Protein AF-0000000082277224 (afdb_homodimer)

Radius of gyration: 19.79 Å; Cα contacts (8 Å, |Δi|>4): 329; chains: 2; bounding box: 50×74×45 Å

Nearest PDB structures (foldseek):
  3l9k-assembly5_A  TM=7.801E-01  e=4.239E-05  Drosophila melanogaster
  5yk3-assembly2_D  TM=7.566E-01  e=2.321E-05  Homo sapiens
  6ehr-assembly1_D  TM=7.538E-01  e=4.239E-05  Homo sapiens
  5yk5-assembly1_A  TM=8.023E-01  e=2.743E-04  Homo sapiens
  5yk3-assembly2_B  TM=7.758E-01  e=1.885E-03  Homo sapiens

Structure (mmCIF, N/CA/C/O backbone):
data_AF-0000000082277224-model_v1
#
loop_
_entity.id
_entity.type
_entity.pdbx_description
1 polymer 'Late endosomal/lysosomal adaptor and MAPK and MTOR activator 4'
#
loop_
_atom_site.group_PDB
_atom_site.id
_atom_site.type_symbol
_atom_site.label_atom_id
_atom_site.label_alt_id
_atom_site.label_comp_id
_atom_site.label_asym_id
_atom_site.label_entity_id
_atom_site.label_seq_id
_atom_site.pdbx_PDB_ins_code
_atom_site.Cartn_x
_atom_site.Cartn_y
_atom_site.Cartn_z
_atom_site.occupancy
_atom_site.B_iso_or_equiv
_atom_site.auth_seq_id
_atom_site.auth_comp_id
_atom_site.auth_asym_id
_atom_site.auth_atom_id
_atom_site.pdbx_PDB_model_num
ATOM 1 N N . MET A 1 1 ? 26.375 -39.031 -20.703 1 30.06 1 MET A N 1
ATOM 2 C CA . MET A 1 1 ? 26.359 -37.812 -19.938 1 30.06 1 MET A CA 1
ATOM 3 C C . MET A 1 1 ? 24.953 -37.219 -19.875 1 30.06 1 MET A C 1
ATOM 5 O O . MET A 1 1 ? 24.422 -36.781 -20.891 1 30.06 1 MET A O 1
ATOM 9 N N . ASN A 1 2 ? 24 -37.844 -19.078 1 33.41 2 ASN A N 1
ATOM 10 C CA . ASN A 1 2 ? 22.625 -37.469 -18.703 1 33.41 2 ASN A CA 1
ATOM 11 C C . ASN A 1 2 ? 22.562 -36.062 -18.125 1 33.41 2 ASN A C 1
ATOM 13 O O . ASN A 1 2 ? 23.109 -35.812 -17.047 1 33.41 2 ASN A O 1
ATOM 17 N N . ASP A 1 3 ? 22.719 -35.062 -18.953 1 35.94 3 ASP A N 1
ATOM 18 C CA . ASP A 1 3 ? 22.438 -33.688 -18.5 1 35.94 3 ASP A CA 1
ATOM 19 C C . ASP A 1 3 ? 21.109 -33.625 -17.75 1 35.94 3 ASP A C 1
ATOM 21 O O . ASP A 1 3 ? 20.047 -33.719 -18.359 1 35.94 3 ASP A O 1
ATOM 25 N N . ALA A 1 4 ? 20.969 -34.312 -16.688 1 40 4 ALA A N 1
ATOM 26 C CA . ALA A 1 4 ? 19.859 -34.031 -15.781 1 40 4 ALA A CA 1
ATOM 27 C C . ALA A 1 4 ? 19.641 -32.531 -15.609 1 40 4 ALA A C 1
ATOM 29 O O . ALA A 1 4 ? 20.484 -31.859 -15.008 1 40 4 ALA A O 1
ATOM 30 N N . ALA A 1 5 ? 19.125 -31.891 -16.594 1 39.5 5 ALA A N 1
ATOM 31 C CA . ALA A 1 5 ? 18.547 -30.562 -16.391 1 39.5 5 ALA A CA 1
ATOM 32 C C . ALA A 1 5 ? 17.875 -30.453 -15.031 1 39.5 5 ALA A C 1
ATOM 34 O O . ALA A 1 5 ? 16.922 -31.172 -14.734 1 39.5 5 ALA A O 1
ATOM 35 N N . SER A 1 6 ? 18.5 -30.391 -13.914 1 43.34 6 SER A N 1
ATOM 36 C CA . SER A 1 6 ? 17.922 -29.875 -12.68 1 43.34 6 SER A CA 1
ATOM 37 C C . SER A 1 6 ? 16.859 -28.797 -12.969 1 43.34 6 SER A C 1
ATOM 39 O O . SER A 1 6 ? 17.188 -27.719 -13.453 1 43.34 6 SER A O 1
ATOM 41 N N . SER A 1 7 ? 15.719 -29.062 -13.586 1 42.38 7 SER A N 1
ATOM 42 C CA . SER A 1 7 ? 14.617 -28.109 -13.719 1 42.38 7 SER A CA 1
ATOM 43 C C . SER A 1 7 ? 14.477 -27.234 -12.477 1 42.38 7 SER A C 1
ATOM 45 O O . SER A 1 7 ? 14.125 -27.734 -11.406 1 42.38 7 SER A O 1
ATOM 47 N N . THR A 1 8 ? 15.398 -26.438 -12.031 1 43.66 8 THR A N 1
ATOM 48 C CA . THR A 1 8 ? 15.125 -25.406 -11.047 1 43.66 8 THR A CA 1
ATOM 49 C C . THR A 1 8 ? 13.688 -24.906 -11.172 1 43.66 8 THR A C 1
ATOM 51 O O . THR A 1 8 ? 13.367 -24.156 -12.102 1 43.66 8 THR A O 1
ATOM 54 N N . THR A 1 9 ? 12.68 -25.672 -11.102 1 46.25 9 THR A N 1
ATOM 55 C CA . THR A 1 9 ? 11.266 -25.312 -11.094 1 46.25 9 THR A CA 1
ATOM 56 C C . THR A 1 9 ? 11.023 -24.094 -10.195 1 46.25 9 THR A C 1
ATOM 58 O O . THR A 1 9 ? 11.43 -24.094 -9.031 1 46.25 9 THR A O 1
ATOM 61 N N . ASN A 1 10 ? 11.359 -22.844 -10.555 1 59.84 10 ASN A N 1
ATOM 62 C CA . ASN A 1 10 ? 10.977 -21.609 -9.883 1 59.84 10 ASN A CA 1
ATOM 63 C C . ASN A 1 10 ? 9.633 -21.734 -9.172 1 59.84 10 ASN A C 1
ATOM 65 O O . ASN A 1 10 ? 8.578 -21.594 -9.805 1 59.84 10 ASN A O 1
ATOM 69 N N . ALA A 1 11 ? 9.586 -22.453 -8.062 1 83.31 11 ALA A N 1
ATOM 70 C CA . ALA A 1 11 ? 8.391 -22.953 -7.383 1 83.31 11 ALA A CA 1
ATOM 71 C C . ALA A 1 11 ? 7.48 -21.797 -6.965 1 83.31 11 ALA A C 1
ATOM 73 O O . ALA A 1 11 ? 7.941 -20.797 -6.414 1 83.31 11 ALA A O 1
ATOM 74 N N . MET A 1 12 ? 6.359 -21.688 -7.57 1 92.5 12 MET A N 1
ATOM 75 C CA . MET A 1 12 ? 5.234 -20.828 -7.188 1 92.5 12 MET A CA 1
ATOM 76 C C . MET A 1 12 ? 4.699 -21.234 -5.816 1 92.5 12 MET A C 1
ATOM 78 O O . MET A 1 12 ? 4.492 -22.406 -5.543 1 92.5 12 MET A O 1
ATOM 82 N N . MET A 1 13 ? 4.641 -20.219 -4.848 1 94.5 13 MET A N 1
ATOM 83 C CA . MET A 1 13 ? 4.031 -20.5 -3.549 1 94.5 13 MET A CA 1
ATOM 84 C C . MET A 1 13 ? 2.623 -21.062 -3.715 1 94.5 13 MET A C 1
ATOM 86 O O . MET A 1 13 ? 1.85 -20.578 -4.539 1 94.5 13 MET A O 1
ATOM 90 N N . ASN A 1 14 ? 2.314 -22.125 -2.939 1 96.94 14 ASN A N 1
ATOM 91 C CA . ASN A 1 14 ? 1 -22.75 -3.035 1 96.94 14 ASN A CA 1
ATOM 92 C C . ASN A 1 14 ? 0.047 -22.219 -1.969 1 96.94 14 ASN A C 1
ATOM 94 O O . ASN A 1 14 ? -0.053 -22.781 -0.88 1 96.94 14 ASN A O 1
ATOM 98 N N . LEU A 1 15 ? -0.776 -21.219 -2.26 1 97.88 15 LEU A N 1
ATOM 99 C CA . LEU A 1 15 ? -1.65 -20.531 -1.318 1 97.88 15 LEU A CA 1
ATOM 100 C C . LEU A 1 15 ? -2.945 -21.312 -1.109 1 97.88 15 LEU A C 1
ATOM 102 O O . LEU A 1 15 ? -3.715 -21.016 -0.194 1 97.88 15 LEU A O 1
ATOM 106 N N . GLU A 1 16 ? -3.172 -22.312 -1.907 1 96.5 16 GLU A N 1
ATOM 107 C CA . GLU A 1 16 ? -4.332 -23.188 -1.731 1 96.5 16 GLU A CA 1
ATOM 108 C C . GLU A 1 16 ? -4.082 -24.219 -0.638 1 96.5 16 GLU A C 1
ATOM 110 O O . GLU A 1 16 ? -4.922 -24.406 0.244 1 96.5 16 GLU A O 1
ATOM 115 N N . LEU A 1 17 ? -2.898 -24.828 -0.679 1 96.88 17 LEU A N 1
ATOM 116 C CA . LEU A 1 17 ? -2.574 -25.906 0.245 1 96.88 17 LEU A CA 1
ATOM 117 C C . LEU A 1 17 ? -1.981 -25.359 1.539 1 96.88 17 LEU A C 1
ATOM 119 O O . LEU A 1 17 ? -2.102 -25.984 2.596 1 96.88 17 LEU A O 1
ATOM 123 N N . HIS A 1 18 ? -1.33 -24.172 1.432 1 96.81 18 HIS A N 1
ATOM 124 C CA . HIS A 1 18 ? -0.707 -23.531 2.584 1 96.81 18 HIS A CA 1
ATOM 125 C C . HIS A 1 18 ? -1.216 -22.109 2.764 1 96.81 18 HIS A C 1
ATOM 127 O O . HIS A 1 18 ? -0.466 -21.141 2.572 1 96.81 18 HIS A O 1
ATOM 133 N N . PRO A 1 19 ? -2.408 -22.031 3.256 1 97.38 19 PRO A N 1
ATOM 134 C CA . PRO A 1 19 ? -2.982 -20.703 3.451 1 97.38 19 PRO A CA 1
ATOM 135 C C . PRO A 1 19 ? -2.307 -19.938 4.578 1 97.38 19 PRO A C 1
ATOM 137 O O . PRO A 1 19 ? -1.859 -20.531 5.562 1 97.38 19 PRO A O 1
ATOM 140 N N . VAL A 1 20 ? -2.215 -18.578 4.387 1 97.12 20 VAL A N 1
ATOM 141 C CA . VAL A 1 20 ? -1.762 -17.719 5.477 1 97.12 20 VAL A CA 1
ATOM 142 C C . VAL A 1 20 ? -2.834 -17.656 6.559 1 97.12 20 VAL A C 1
ATOM 144 O O . VAL A 1 20 ? -4.023 -17.797 6.273 1 97.12 20 VAL A O 1
ATOM 147 N N . PRO A 1 21 ? -2.367 -17.5 7.797 1 96 21 PRO A N 1
ATOM 148 C CA . PRO A 1 21 ? -3.379 -17.344 8.852 1 96 21 PRO A CA 1
ATOM 149 C C . PRO A 1 21 ? -4.375 -16.234 8.562 1 96 21 PRO A C 1
ATOM 151 O O . PRO A 1 21 ? -3.971 -15.102 8.258 1 96 21 PRO A O 1
ATOM 154 N N . GLY A 1 22 ? -5.637 -16.516 8.672 1 97.5 22 GLY A N 1
ATOM 155 C CA . GLY A 1 22 ? -6.688 -15.531 8.445 1 97.5 22 GLY A CA 1
ATOM 156 C C . GLY A 1 22 ? -7.008 -15.32 6.98 1 97.5 22 GLY A C 1
ATOM 157 O O . GLY A 1 22 ? -7.812 -14.453 6.629 1 97.5 22 GLY A O 1
ATOM 158 N N . GLN A 1 23 ? -6.465 -16.141 6.16 1 98.25 23 GLN A N 1
ATOM 159 C CA . GLN A 1 23 ? -6.629 -15.977 4.719 1 98.25 23 GLN A CA 1
ATOM 160 C C . GLN A 1 23 ? -8.094 -16.109 4.316 1 98.25 23 GLN A C 1
ATOM 162 O O . GLN A 1 23 ? -8.742 -17.109 4.609 1 98.25 23 GLN A O 1
ATOM 167 N N . ASP A 1 24 ? -8.57 -15.047 3.582 1 97.94 24 ASP A N 1
ATOM 168 C CA . ASP A 1 24 ? -9.938 -15 3.074 1 97.94 24 ASP A CA 1
ATOM 169 C C . ASP A 1 24 ? -9.961 -15.125 1.552 1 97.94 24 ASP A C 1
ATOM 171 O O . ASP A 1 24 ? -11 -15.445 0.967 1 97.94 24 ASP A O 1
ATOM 175 N N . GLY A 1 25 ? -8.828 -14.82 0.872 1 98.56 25 GLY A N 1
ATOM 176 C CA . GLY A 1 25 ? -8.695 -14.938 -0.572 1 98.56 25 GLY A CA 1
ATOM 177 C C . GLY A 1 25 ? -7.262 -14.812 -1.052 1 98.56 25 GLY A C 1
ATOM 178 O O . GLY A 1 25 ? -6.414 -14.266 -0.346 1 98.56 25 GLY A O 1
ATOM 179 N N . TYR A 1 26 ? -7.078 -15.352 -2.205 1 98.81 26 TYR A N 1
ATOM 180 C CA . TYR A 1 26 ? -5.734 -15.211 -2.756 1 98.81 26 TYR A CA 1
ATOM 181 C C . TYR A 1 26 ? -5.773 -15.18 -4.281 1 98.81 26 TYR A C 1
ATOM 183 O O . TYR A 1 26 ? -6.719 -15.68 -4.891 1 98.81 26 TYR A O 1
ATOM 191 N N . VAL A 1 27 ? -4.758 -14.617 -4.922 1 98.81 27 VAL A N 1
ATOM 192 C CA . VAL A 1 27 ? -4.496 -14.555 -6.355 1 98.81 27 VAL A CA 1
ATOM 193 C C . VAL A 1 27 ? -2.998 -14.695 -6.613 1 98.81 27 VAL A C 1
ATOM 195 O O . VAL A 1 27 ? -2.18 -14.188 -5.844 1 98.81 27 VAL A O 1
ATOM 198 N N . VAL A 1 28 ? -2.668 -15.391 -7.645 1 98.81 28 VAL A N 1
ATOM 199 C CA . VAL A 1 28 ? -1.303 -15.422 -8.156 1 98.81 28 VAL A CA 1
ATOM 200 C C . VAL A 1 28 ? -1.275 -14.906 -9.594 1 98.81 28 VAL A C 1
ATOM 202 O O . VAL A 1 28 ? -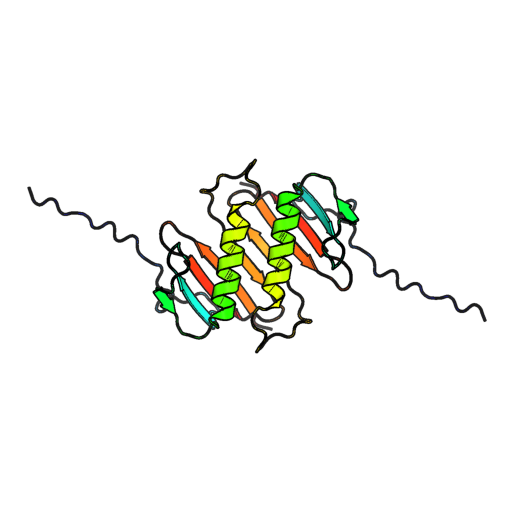2.064 -15.344 -10.438 1 98.81 28 VAL A O 1
ATOM 205 N N . LEU A 1 29 ? -0.424 -13.969 -9.836 1 98.69 29 LEU A N 1
ATOM 206 C CA . LEU A 1 29 ? -0.244 -13.375 -11.156 1 98.69 29 LEU A CA 1
ATOM 207 C C . LEU A 1 29 ? 1.16 -13.641 -11.688 1 98.69 29 LEU A C 1
ATOM 209 O O . LEU A 1 29 ? 2.078 -13.922 -10.914 1 98.69 29 LEU A O 1
ATOM 213 N N . ASP A 1 30 ? 1.258 -13.539 -13.008 1 98.31 30 ASP A N 1
ATOM 214 C CA . ASP A 1 30 ? 2.615 -13.391 -13.523 1 98.31 30 ASP A CA 1
ATOM 215 C C . ASP A 1 30 ? 3.096 -11.945 -13.406 1 98.31 30 ASP A C 1
ATOM 217 O O . ASP A 1 30 ? 2.379 -11.086 -12.891 1 98.31 30 ASP A O 1
ATOM 221 N N . LEU A 1 31 ? 4.32 -11.734 -13.836 1 96.81 31 LEU A N 1
ATOM 222 C CA . LEU A 1 31 ? 4.938 -10.438 -13.602 1 96.81 31 LEU A CA 1
ATOM 223 C C . LEU A 1 31 ? 4.293 -9.367 -14.477 1 96.81 31 LEU A C 1
ATOM 225 O O . LEU A 1 31 ? 4.512 -8.172 -14.266 1 96.81 31 LEU A O 1
ATOM 229 N N . ARG A 1 32 ? 3.42 -9.773 -15.445 1 97.75 32 ARG A N 1
ATOM 230 C CA . ARG A 1 32 ? 2.723 -8.852 -16.328 1 97.75 32 ARG A CA 1
ATOM 231 C C . ARG A 1 32 ? 1.303 -8.586 -15.836 1 97.75 32 ARG A C 1
ATOM 233 O O . ARG A 1 32 ? 0.567 -7.801 -16.438 1 97.75 32 ARG A O 1
ATOM 240 N N . GLY A 1 33 ? 0.916 -9.148 -14.773 1 98.25 33 GLY A N 1
ATOM 241 C CA . GLY A 1 33 ? -0.406 -8.93 -14.211 1 98.25 33 GLY A CA 1
ATOM 242 C C . GLY A 1 33 ? -1.442 -9.914 -14.719 1 98.25 33 GLY A C 1
ATOM 243 O O . GLY A 1 33 ? -2.639 -9.75 -14.469 1 98.25 33 GLY A O 1
ATOM 244 N N . ASN A 1 34 ? -1.016 -10.953 -15.438 1 98.44 34 ASN A N 1
ATOM 245 C CA . ASN A 1 34 ? -1.963 -11.969 -15.883 1 98.44 34 ASN A CA 1
ATOM 246 C C . ASN A 1 34 ? -2.281 -12.969 -14.773 1 98.44 34 ASN A C 1
ATOM 248 O O . ASN A 1 34 ? -1.39 -13.375 -14.023 1 98.44 34 ASN A O 1
ATOM 252 N N . LEU A 1 35 ? -3.535 -13.375 -14.742 1 98.5 35 LEU A N 1
ATOM 253 C CA . LEU A 1 35 ? -4.023 -14.281 -13.703 1 98.5 35 LEU A CA 1
ATOM 254 C C . LEU A 1 35 ? -3.518 -15.703 -13.938 1 98.5 35 LEU A C 1
ATOM 256 O O . LEU A 1 35 ? -3.705 -16.266 -15.023 1 98.5 35 LEU A O 1
ATOM 260 N N . LEU A 1 36 ? -2.826 -16.281 -12.922 1 98.38 36 LEU A N 1
ATOM 261 C CA . LEU A 1 36 ? -2.363 -17.656 -13.016 1 98.38 36 LEU A CA 1
ATOM 262 C C . LEU A 1 36 ? -3.217 -18.578 -12.148 1 98.38 36 LEU A C 1
ATOM 264 O O . LEU A 1 36 ? -3.545 -19.703 -12.562 1 98.38 36 LEU A O 1
ATOM 268 N N . GLN A 1 37 ? -3.582 -18.172 -10.906 1 98.31 37 GLN A N 1
ATOM 269 C CA . GLN A 1 37 ? -4.348 -18.969 -9.953 1 98.31 37 GLN A CA 1
ATOM 270 C C . GLN A 1 37 ? -5.156 -18.078 -9.016 1 98.31 37 GLN A C 1
ATOM 272 O O . GLN A 1 37 ? -4.68 -17.016 -8.594 1 98.31 37 GLN A O 1
ATOM 277 N N . SER A 1 38 ? -6.32 -18.484 -8.695 1 98.62 38 SER A N 1
ATOM 278 C CA . SER A 1 38 ? -7.172 -17.75 -7.773 1 98.62 38 SER A CA 1
ATOM 279 C C . SER A 1 38 ? -8.242 -18.641 -7.156 1 98.62 38 SER A C 1
ATOM 281 O O . SER A 1 38 ? -8.609 -19.656 -7.742 1 98.62 38 SER A O 1
ATOM 283 N N . ASP A 1 39 ? -8.703 -18.234 -6.008 1 98.38 39 ASP A N 1
ATOM 284 C CA . ASP A 1 39 ? -9.883 -18.906 -5.457 1 98.38 39 ASP A CA 1
ATOM 285 C C . ASP A 1 39 ? -11.148 -18.109 -5.75 1 98.38 39 ASP A C 1
ATOM 287 O O . ASP A 1 39 ? -12.227 -18.438 -5.242 1 98.38 39 ASP A O 1
ATOM 291 N N . ASP A 1 40 ? -11.102 -17.047 -6.457 1 98 40 ASP A N 1
ATOM 292 C CA . ASP A 1 40 ? -12.18 -16.234 -7.004 1 98 40 ASP A CA 1
ATOM 293 C C . ASP A 1 40 ? -12.859 -15.422 -5.906 1 98 40 ASP A C 1
ATOM 295 O O . ASP A 1 40 ? -14.016 -15 -6.059 1 98 40 ASP A O 1
ATOM 299 N N . LYS A 1 41 ? -12.172 -15.156 -4.762 1 97.81 41 LYS A N 1
ATOM 300 C CA . LYS A 1 41 ? -12.773 -14.414 -3.654 1 97.81 41 LYS A CA 1
ATOM 301 C C . LYS A 1 41 ? -12.391 -12.938 -3.713 1 97.81 41 LYS A C 1
ATOM 303 O O . LYS A 1 41 ? -13 -12.102 -3.041 1 97.81 41 LYS A O 1
ATOM 308 N N . ILE A 1 42 ? -11.352 -12.641 -4.457 1 98.25 42 ILE A N 1
ATOM 309 C CA . ILE A 1 42 ? -10.961 -11.258 -4.719 1 98.25 42 ILE A CA 1
ATOM 310 C C . ILE A 1 42 ? -11.453 -10.836 -6.098 1 98.25 42 ILE A C 1
ATOM 312 O O . ILE A 1 42 ? -11.195 -11.516 -7.094 1 98.25 42 ILE A O 1
ATOM 316 N N . SER A 1 43 ? -12.156 -9.695 -6.102 1 98 43 SER A N 1
ATOM 317 C CA . SER A 1 43 ? -12.727 -9.266 -7.375 1 98 43 SER A CA 1
ATOM 318 C C . SER A 1 43 ? -11.641 -8.922 -8.383 1 98 43 SER A C 1
ATOM 320 O O . SER A 1 43 ? -10.539 -8.508 -8 1 98 43 SER A O 1
ATOM 322 N N . LEU A 1 44 ? -11.992 -9.008 -9.656 1 97.81 44 LEU A N 1
ATOM 323 C CA . LEU A 1 44 ? -11.047 -8.68 -10.711 1 97.81 44 LEU A CA 1
ATOM 324 C C . LEU A 1 44 ? -10.633 -7.211 -10.633 1 97.81 44 LEU A C 1
ATOM 326 O O . LEU A 1 44 ? -9.492 -6.859 -10.938 1 97.81 44 LEU A O 1
ATOM 330 N N . ASN A 1 45 ? -11.602 -6.434 -10.305 1 97.69 45 ASN A N 1
ATOM 331 C CA . ASN A 1 45 ? -11.273 -5.027 -10.117 1 97.69 45 ASN A CA 1
ATOM 332 C C . ASN A 1 45 ? -10.203 -4.84 -9.039 1 97.69 45 ASN A C 1
ATOM 334 O O . ASN A 1 45 ? -9.227 -4.109 -9.25 1 97.69 45 ASN A O 1
ATOM 338 N N . ASP A 1 46 ? -10.43 -5.496 -7.859 1 98.44 46 ASP A N 1
ATOM 339 C CA . ASP A 1 46 ? -9.445 -5.379 -6.785 1 98.44 46 ASP A CA 1
ATOM 340 C C . ASP A 1 46 ? -8.078 -5.887 -7.234 1 98.44 46 ASP A C 1
ATOM 342 O O . ASP A 1 46 ? -7.051 -5.262 -6.953 1 98.44 46 ASP A O 1
ATOM 346 N N . VAL A 1 47 ? -8.047 -6.953 -7.969 1 98.81 47 VAL A N 1
ATOM 347 C CA . VAL A 1 47 ? -6.805 -7.523 -8.477 1 98.81 47 VAL A CA 1
ATOM 348 C C . VAL A 1 47 ? -6.094 -6.508 -9.367 1 98.81 47 VAL A C 1
ATOM 350 O O . VAL A 1 47 ? -4.891 -6.27 -9.211 1 98.81 47 VAL A O 1
ATOM 353 N N . THR A 1 48 ? -6.82 -5.871 -10.258 1 98.62 48 THR A N 1
ATOM 354 C CA . THR A 1 48 ? -6.262 -4.895 -11.188 1 98.62 48 THR A CA 1
ATOM 355 C C . THR A 1 48 ? -5.695 -3.695 -10.438 1 98.62 48 THR A C 1
ATOM 357 O O . THR A 1 48 ? -4.578 -3.256 -10.711 1 98.62 48 THR A O 1
ATOM 360 N N . VAL A 1 49 ? -6.41 -3.213 -9.477 1 98.62 49 VAL A N 1
ATOM 361 C CA . VAL A 1 49 ? -6.008 -2.029 -8.719 1 98.62 49 VAL A CA 1
ATOM 362 C C . VAL A 1 49 ? 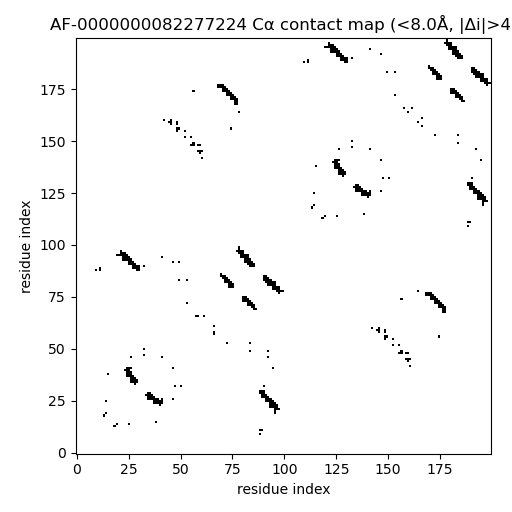-4.75 -2.334 -7.914 1 98.62 49 VAL A C 1
ATOM 364 O O . VAL A 1 49 ? -3.793 -1.558 -7.926 1 98.62 49 VAL A O 1
ATOM 367 N N . LEU A 1 50 ? -4.699 -3.463 -7.215 1 98.88 50 LEU A N 1
ATOM 368 C CA . LEU A 1 50 ? -3.555 -3.854 -6.402 1 98.88 50 LEU A CA 1
ATOM 369 C C . LEU A 1 50 ? -2.318 -4.062 -7.266 1 98.88 50 LEU A C 1
ATOM 371 O O . LEU A 1 50 ? -1.213 -3.67 -6.883 1 98.88 50 LEU A O 1
ATOM 375 N N . TYR A 1 51 ? -2.512 -4.586 -8.461 1 98.88 51 TYR A N 1
ATOM 376 C CA . TYR A 1 51 ? -1.406 -4.754 -9.398 1 98.88 51 TYR A CA 1
ATOM 377 C C . TYR A 1 51 ? -0.874 -3.404 -9.867 1 98.88 51 TYR A C 1
ATOM 379 O O . TYR A 1 51 ? 0.34 -3.186 -9.891 1 98.88 51 TYR A O 1
ATOM 387 N N . GLN A 1 52 ? -1.786 -2.561 -10.242 1 98.56 52 GLN A N 1
ATOM 388 C CA . GLN A 1 52 ? -1.379 -1.237 -10.703 1 98.56 52 GLN A CA 1
ATOM 389 C C . GLN A 1 52 ? -0.625 -0.483 -9.617 1 98.56 52 GLN A C 1
ATOM 391 O O . GLN A 1 52 ? 0.359 0.206 -9.891 1 98.56 52 GLN A O 1
ATOM 396 N N . MET A 1 53 ? -1.121 -0.601 -8.344 1 98.56 53 MET A N 1
ATOM 397 C CA . MET A 1 53 ? -0.434 0.038 -7.223 1 98.56 53 MET A CA 1
ATOM 398 C C . MET A 1 53 ? 0.967 -0.538 -7.043 1 98.56 53 MET A C 1
ATOM 400 O O . MET A 1 53 ? 1.927 0.206 -6.832 1 98.56 53 MET A O 1
ATOM 404 N N . LEU A 1 54 ? 1.12 -1.828 -7.18 1 98.31 54 LEU A N 1
ATOM 405 C CA . LEU A 1 54 ? 2.424 -2.479 -7.086 1 98.31 54 LEU A CA 1
ATOM 406 C C . LEU A 1 54 ? 3.357 -1.98 -8.188 1 98.31 54 LEU A C 1
ATOM 408 O O . LEU A 1 54 ? 4.523 -1.677 -7.922 1 98.31 54 LEU A O 1
ATOM 412 N N . VAL A 1 55 ? 2.898 -1.868 -9.406 1 96.94 55 VAL A N 1
ATOM 413 C CA . VAL A 1 55 ? 3.691 -1.376 -10.531 1 96.94 55 VAL A CA 1
ATOM 414 C C . VAL A 1 55 ? 4.121 0.065 -10.266 1 96.94 55 VAL A C 1
ATOM 416 O O . VAL A 1 55 ? 5.285 0.419 -10.469 1 96.94 55 VAL A O 1
ATOM 419 N N . ALA A 1 56 ? 3.201 0.906 -9.781 1 97.31 56 ALA A N 1
ATOM 420 C CA . ALA A 1 56 ? 3.514 2.303 -9.492 1 97.31 56 ALA A CA 1
ATOM 421 C C . ALA A 1 56 ? 4.594 2.412 -8.422 1 97.31 56 ALA A C 1
ATOM 423 O O . ALA A 1 56 ? 5.453 3.291 -8.484 1 97.31 56 ALA A O 1
ATOM 424 N N . SER A 1 57 ? 4.609 1.505 -7.387 1 97.44 57 SER A N 1
ATOM 425 C CA . SER A 1 57 ? 5.543 1.553 -6.27 1 97.44 57 SER A CA 1
ATOM 426 C C . SER A 1 57 ? 6.973 1.278 -6.73 1 97.44 57 SER A C 1
ATOM 428 O O . SER A 1 57 ? 7.926 1.528 -5.992 1 97.44 57 SER A O 1
ATOM 430 N N . ALA A 1 58 ? 7.125 0.819 -7.98 1 94.62 58 ALA A N 1
ATOM 431 C CA . ALA A 1 58 ? 8.453 0.512 -8.5 1 94.62 58 ALA A CA 1
ATOM 432 C C . ALA A 1 58 ? 9.289 1.78 -8.648 1 94.62 58 ALA A C 1
ATOM 434 O O . ALA A 1 58 ? 10.523 1.721 -8.68 1 94.62 58 ALA A O 1
ATOM 435 N N . SER A 1 59 ? 8.648 2.941 -8.773 1 95.81 59 SER A N 1
ATOM 436 C CA . SER A 1 59 ? 9.359 4.195 -9 1 95.81 59 SER A CA 1
ATOM 437 C C . SER A 1 59 ? 9.766 4.844 -7.676 1 95.81 59 SER A C 1
ATOM 439 O O . SER A 1 59 ? 10.445 5.871 -7.668 1 95.81 59 SER A O 1
ATOM 441 N N . LEU A 1 60 ? 9.422 4.238 -6.516 1 97.06 60 LEU A N 1
ATOM 442 C CA . LEU A 1 60 ? 9.695 4.852 -5.223 1 97.06 60 LEU A CA 1
ATOM 443 C C . LEU A 1 60 ? 11.18 4.723 -4.867 1 97.06 60 LEU A C 1
ATOM 445 O O . LEU A 1 60 ? 11.781 3.67 -5.074 1 97.06 60 LEU A O 1
ATOM 449 N N . ASP A 1 61 ? 11.766 5.812 -4.426 1 94.44 61 ASP A N 1
ATOM 450 C CA . ASP A 1 61 ? 13.078 5.957 -3.803 1 94.44 61 ASP A CA 1
ATOM 451 C C . ASP A 1 61 ? 14.172 5.375 -4.691 1 94.44 61 ASP A C 1
ATOM 453 O O . ASP A 1 61 ? 15.055 4.664 -4.215 1 94.44 61 ASP A O 1
ATOM 457 N N . ARG A 1 62 ? 14.109 5.715 -5.91 1 90.81 62 ARG A N 1
ATOM 458 C CA . ARG A 1 62 ? 15.07 5.191 -6.875 1 90.81 62 ARG A CA 1
ATOM 459 C C . ARG A 1 62 ? 16.484 5.711 -6.59 1 90.81 62 ARG A C 1
ATOM 461 O O . ARG A 1 62 ? 17.469 5.125 -7.035 1 90.81 62 ARG A O 1
ATOM 468 N N . GLN A 1 63 ? 16.547 6.707 -5.832 1 90.5 63 GLN A N 1
ATOM 469 C CA . GLN A 1 63 ? 17.859 7.262 -5.52 1 90.5 63 GLN A CA 1
ATOM 470 C C . GLN A 1 63 ? 18.609 6.379 -4.527 1 90.5 63 GLN A C 1
ATOM 472 O O . GLN A 1 63 ? 19.844 6.25 -4.605 1 90.5 63 GLN A O 1
ATOM 477 N N . HIS A 1 64 ? 17.812 5.664 -3.662 1 91.81 64 HIS A N 1
ATOM 478 C CA . HIS A 1 64 ? 18.516 4.992 -2.566 1 91.81 64 HIS A CA 1
ATOM 479 C C . HIS A 1 64 ? 18.219 3.498 -2.562 1 91.81 64 HIS A C 1
ATOM 481 O O . HIS A 1 64 ? 18.922 2.721 -1.915 1 91.81 64 HIS A O 1
ATOM 487 N N . ILE A 1 65 ? 17.203 3.051 -3.262 1 91.25 65 ILE A N 1
ATOM 488 C CA . ILE A 1 65 ? 16.797 1.649 -3.256 1 91.25 65 ILE A CA 1
ATOM 489 C C . ILE A 1 65 ? 16.828 1.097 -4.68 1 91.25 65 ILE A C 1
ATOM 491 O O . ILE A 1 65 ? 16.125 1.596 -5.559 1 91.25 65 ILE A O 1
ATOM 495 N N . PRO A 1 66 ? 17.562 0.023 -4.77 1 88.38 66 PRO A N 1
ATOM 496 C CA . PRO A 1 66 ? 17.578 -0.587 -6.102 1 88.38 66 PRO A CA 1
ATOM 497 C C . PRO A 1 66 ? 16.219 -1.126 -6.52 1 88.38 66 PRO A C 1
ATOM 499 O O . PRO A 1 66 ? 15.445 -1.592 -5.676 1 88.38 66 PRO A O 1
ATOM 502 N N . ALA A 1 67 ? 16.016 -1.163 -7.852 1 82.81 67 ALA A N 1
ATOM 503 C CA . ALA A 1 67 ? 14.766 -1.634 -8.422 1 82.81 67 ALA A CA 1
ATOM 504 C C . ALA A 1 67 ? 14.539 -3.111 -8.109 1 82.81 67 ALA A C 1
ATOM 506 O O . ALA A 1 67 ? 13.406 -3.59 -8.117 1 82.81 67 ALA A O 1
ATOM 507 N N . SER A 1 68 ? 15.656 -3.758 -7.781 1 83.19 68 SER A N 1
ATOM 508 C CA . SER A 1 68 ? 15.594 -5.195 -7.547 1 83.19 68 SER A CA 1
ATOM 509 C C . SER A 1 68 ? 15.211 -5.508 -6.102 1 83.19 68 SER A C 1
ATOM 511 O O . SER A 1 68 ? 15.008 -6.668 -5.746 1 83.19 68 SER A O 1
ATOM 513 N N . SER A 1 69 ? 15.117 -4.453 -5.328 1 88.25 69 SER A N 1
ATOM 514 C CA . SER A 1 69 ? 14.773 -4.672 -3.926 1 88.25 69 SER A CA 1
ATOM 515 C C . SER A 1 69 ? 13.383 -5.281 -3.787 1 88.25 69 SER A C 1
ATOM 517 O O . SER A 1 69 ? 12.453 -4.891 -4.496 1 88.25 69 SER A O 1
ATOM 519 N N . GLN A 1 70 ? 13.32 -6.273 -2.898 1 87.94 70 GLN A N 1
ATOM 520 C CA . GLN A 1 70 ? 12.031 -6.891 -2.637 1 87.94 70 GLN A CA 1
ATOM 521 C C . GLN A 1 70 ? 11.062 -5.898 -2 1 87.94 70 GLN A C 1
ATOM 523 O O . GLN A 1 70 ? 11.43 -5.18 -1.067 1 87.94 70 GLN A O 1
ATOM 528 N N . LYS A 1 71 ? 9.945 -5.906 -2.527 1 92.88 71 LYS A N 1
ATOM 529 C CA . LYS A 1 71 ? 8.93 -4.949 -2.113 1 92.88 71 LYS A CA 1
ATOM 530 C C . LYS A 1 71 ? 7.645 -5.656 -1.695 1 92.88 71 LYS A C 1
ATOM 532 O O . LYS A 1 71 ? 7.238 -6.637 -2.322 1 92.88 71 LYS A O 1
ATOM 537 N N . ARG A 1 72 ? 7.113 -5.18 -0.554 1 96.88 72 ARG A N 1
ATOM 538 C CA . ARG A 1 72 ? 5.793 -5.613 -0.111 1 96.88 72 ARG A CA 1
ATOM 539 C C . ARG A 1 72 ? 4.836 -4.43 -0.006 1 96.88 72 ARG A C 1
ATOM 541 O O . ARG A 1 72 ? 5.215 -3.357 0.474 1 96.88 72 ARG A O 1
ATOM 548 N N . LEU A 1 73 ? 3.66 -4.594 -0.564 1 98.5 73 LEU A N 1
ATOM 549 C CA . LEU A 1 73 ? 2.594 -3.604 -0.478 1 98.5 73 LEU A CA 1
ATOM 550 C C . LEU A 1 73 ? 1.448 -4.113 0.393 1 98.5 73 LEU A C 1
ATOM 552 O O . LEU A 1 73 ? 0.903 -5.188 0.142 1 98.5 73 LEU A O 1
ATOM 556 N N . ILE A 1 74 ? 1.103 -3.373 1.404 1 98.44 74 ILE A N 1
ATOM 557 C CA . ILE A 1 74 ? 0.014 -3.746 2.303 1 98.44 74 ILE A CA 1
ATOM 558 C C . ILE A 1 74 ? -1.029 -2.631 2.338 1 98.44 74 ILE A C 1
ATOM 560 O O . ILE A 1 74 ? -0.698 -1.47 2.588 1 98.44 74 ILE A O 1
ATOM 564 N N . VAL A 1 75 ? -2.209 -2.941 1.968 1 98.38 75 VAL A N 1
ATOM 565 C CA . VAL A 1 75 ? -3.346 -2.057 2.203 1 98.38 75 VAL A CA 1
ATOM 566 C C . VAL A 1 75 ? -4.191 -2.594 3.357 1 98.38 75 VAL A C 1
ATOM 568 O O . VAL A 1 75 ? -4.707 -3.713 3.287 1 98.38 75 VAL A O 1
ATOM 571 N N . SER A 1 76 ? -4.418 -1.738 4.395 1 97.75 76 SER A N 1
ATOM 572 C CA . SER A 1 76 ? -5.125 -2.17 5.594 1 97.75 76 SER A CA 1
ATOM 573 C C . SER A 1 76 ? -6.395 -1.354 5.812 1 97.75 76 SER A C 1
ATOM 575 O O . SER A 1 76 ? -6.359 -0.122 5.789 1 97.75 76 SER A O 1
ATOM 577 N N . PHE A 1 77 ? -7.48 -2.045 6.012 1 95.44 77 PHE A N 1
ATOM 578 C CA . PHE A 1 77 ? -8.75 -1.476 6.445 1 95.44 77 PHE A CA 1
ATOM 579 C C . PHE A 1 77 ? -9.047 -1.852 7.895 1 95.44 77 PHE A C 1
ATOM 581 O O . PHE A 1 77 ? -8.203 -2.439 8.57 1 95.44 77 PHE A O 1
ATOM 588 N N . ASP A 1 78 ? -10.289 -1.436 8.305 1 93.75 78 ASP A N 1
ATOM 589 C CA . ASP A 1 78 ? -10.68 -1.721 9.68 1 93.75 78 ASP A CA 1
ATOM 590 C C . ASP A 1 78 ? -10.883 -3.219 9.891 1 93.75 78 ASP A C 1
ATOM 592 O O . ASP A 1 78 ? -10.555 -3.748 10.953 1 93.75 78 ASP A O 1
ATOM 596 N N . THR A 1 79 ? -11.273 -3.99 8.797 1 94.25 79 THR A N 1
ATOM 597 C CA . THR A 1 79 ? -11.734 -5.359 8.992 1 94.25 79 THR A CA 1
ATOM 598 C C . THR A 1 79 ? -10.883 -6.336 8.188 1 94.25 79 THR A C 1
ATOM 600 O O . THR A 1 79 ? -10.961 -7.551 8.383 1 94.25 79 THR A O 1
ATOM 603 N N . CYS A 1 80 ? -10.008 -5.863 7.277 1 97 80 CYS A N 1
ATOM 604 C CA . CYS A 1 80 ? -9.242 -6.77 6.434 1 97 80 CYS A CA 1
ATOM 605 C C . CYS A 1 80 ? -7.953 -6.109 5.957 1 97 80 CYS A C 1
ATOM 607 O O . CYS A 1 80 ? -7.762 -4.906 6.137 1 97 80 CYS A O 1
ATOM 609 N N . ASN A 1 81 ? -7.055 -6.934 5.484 1 97.81 81 ASN A N 1
ATOM 610 C CA . ASN A 1 81 ? -5.82 -6.512 4.832 1 97.81 81 ASN A CA 1
ATOM 611 C C . ASN A 1 81 ? -5.68 -7.133 3.443 1 97.81 81 ASN A C 1
ATOM 613 O O . ASN A 1 81 ? -6.051 -8.289 3.236 1 97.81 81 ASN A O 1
ATOM 617 N N . TYR A 1 82 ? -5.117 -6.359 2.535 1 98.62 82 TYR A N 1
ATOM 618 C CA . TYR A 1 82 ? -4.52 -6.902 1.321 1 98.62 82 TYR A CA 1
ATOM 619 C C . TYR A 1 82 ? -2.996 -6.879 1.405 1 98.62 82 TYR A C 1
ATOM 621 O O . TYR A 1 82 ? -2.398 -5.828 1.637 1 98.62 82 TYR A O 1
ATOM 629 N N . ASN A 1 83 ? -2.377 -8.039 1.237 1 98.69 83 ASN A N 1
ATOM 630 C CA . ASN A 1 83 ? -0.926 -8.172 1.152 1 98.69 83 ASN A CA 1
ATOM 631 C C . ASN A 1 83 ? -0.477 -8.531 -0.262 1 98.69 83 ASN A C 1
ATOM 633 O O . ASN A 1 83 ? -0.951 -9.508 -0.84 1 98.69 83 ASN A O 1
ATOM 637 N N . VAL A 1 84 ? 0.366 -7.742 -0.829 1 98.75 84 VAL A N 1
ATOM 638 C CA . VAL A 1 84 ? 0.908 -7.988 -2.16 1 98.75 84 VAL A CA 1
ATOM 639 C C . VAL A 1 84 ? 2.424 -8.148 -2.08 1 98.75 84 VAL A C 1
ATOM 641 O O . VAL A 1 84 ? 3.119 -7.289 -1.537 1 98.75 84 VAL A O 1
ATOM 644 N N . ALA A 1 85 ? 2.867 -9.234 -2.553 1 97.44 85 ALA A N 1
ATOM 645 C CA . ALA A 1 85 ? 4.297 -9.523 -2.613 1 97.44 85 ALA A CA 1
ATOM 646 C C . ALA A 1 85 ? 4.695 -10.055 -3.99 1 97.44 85 ALA A C 1
ATOM 648 O O . ALA A 1 85 ? 3.838 -10.484 -4.766 1 97.44 85 ALA A O 1
ATOM 649 N N . ARG A 1 86 ? 5.938 -9.859 -4.23 1 95.5 86 ARG A N 1
ATOM 650 C CA . ARG A 1 86 ? 6.48 -10.328 -5.5 1 95.5 86 ARG A CA 1
ATOM 651 C C . ARG A 1 86 ? 7.727 -11.18 -5.281 1 95.5 86 ARG A C 1
ATOM 653 O O . ARG A 1 86 ? 8.539 -10.883 -4.402 1 95.5 86 ARG A O 1
ATOM 660 N N . ASP A 1 87 ? 7.848 -12.266 -6.07 1 94.19 87 ASP A N 1
ATOM 661 C CA . ASP A 1 87 ? 9.141 -12.945 -6.148 1 94.19 87 ASP A CA 1
ATOM 662 C C . ASP A 1 87 ? 9.742 -12.82 -7.547 1 94.19 87 ASP A C 1
ATOM 664 O O . ASP A 1 87 ? 9.492 -11.836 -8.25 1 94.19 87 ASP A O 1
ATOM 668 N N . ALA A 1 88 ? 10.68 -13.719 -7.91 1 92.56 88 ALA A N 1
ATOM 669 C CA . ALA A 1 88 ? 11.414 -13.586 -9.164 1 92.56 88 ALA A CA 1
ATOM 670 C C . ALA A 1 88 ? 10.484 -13.789 -10.367 1 92.56 88 ALA A C 1
ATOM 672 O O . ALA A 1 88 ? 10.742 -13.258 -11.445 1 92.56 88 ALA A O 1
ATOM 673 N N . ASN A 1 89 ? 9.289 -14.469 -10.141 1 95.5 89 ASN A N 1
ATOM 674 C CA . ASN A 1 89 ? 8.508 -14.875 -11.297 1 95.5 89 ASN A CA 1
ATOM 675 C C . ASN A 1 89 ? 7.023 -14.57 -11.094 1 95.5 89 ASN A C 1
ATOM 677 O O . ASN A 1 89 ? 6.258 -14.523 -12.062 1 95.5 89 ASN A O 1
ATOM 681 N N . HIS A 1 90 ? 6.625 -14.336 -9.852 1 97.62 90 HI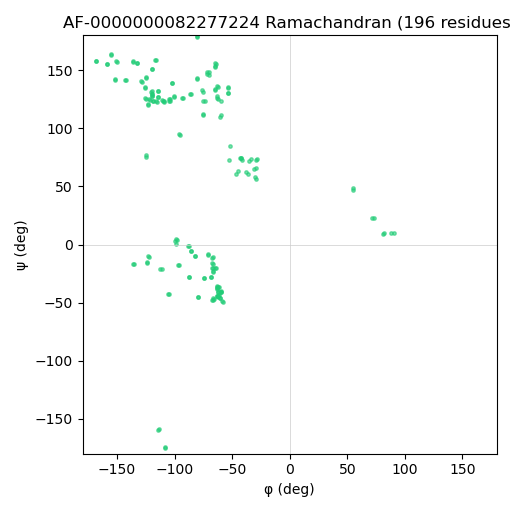S A N 1
ATOM 682 C CA . HIS A 1 90 ? 5.199 -14.273 -9.555 1 97.62 90 HIS A CA 1
ATOM 683 C C . HIS A 1 90 ? 4.879 -13.102 -8.633 1 97.62 90 HIS A C 1
ATOM 685 O O . HIS A 1 90 ? 5.754 -12.609 -7.922 1 97.62 90 HIS A O 1
ATOM 691 N N . ILE A 1 91 ? 3.613 -12.727 -8.727 1 98.31 91 ILE A N 1
ATOM 692 C CA . ILE A 1 91 ? 3.012 -11.789 -7.785 1 98.31 91 ILE A CA 1
ATOM 693 C C . ILE A 1 91 ? 1.923 -12.492 -6.98 1 98.31 91 ILE A C 1
ATOM 695 O O . ILE A 1 91 ? 1.102 -13.227 -7.539 1 98.31 91 ILE A O 1
ATOM 699 N N . TYR A 1 92 ? 1.969 -12.312 -5.68 1 98.69 92 TYR A N 1
ATOM 700 C CA . TYR A 1 92 ? 0.997 -12.922 -4.773 1 98.69 92 TYR A CA 1
ATOM 701 C C . TYR A 1 92 ? 0.146 -11.852 -4.094 1 98.69 92 TYR A C 1
ATOM 703 O O . TYR A 1 92 ? 0.678 -10.914 -3.502 1 98.69 92 TYR A O 1
ATOM 711 N N . ILE A 1 93 ? -1.15 -12 -4.191 1 98.88 93 ILE A N 1
ATOM 712 C CA . ILE A 1 93 ? -2.107 -11.156 -3.475 1 98.88 93 ILE A CA 1
ATOM 713 C C . ILE A 1 93 ? -2.9 -12.016 -2.486 1 98.88 93 ILE A C 1
ATOM 715 O O . ILE A 1 93 ? -3.521 -13.008 -2.871 1 98.88 93 ILE A O 1
ATOM 719 N N . VAL A 1 94 ? -2.844 -11.625 -1.217 1 98.81 94 VAL A N 1
ATOM 720 C CA . VAL A 1 94 ? -3.59 -12.344 -0.187 1 98.81 94 VAL A CA 1
ATOM 721 C C . VAL A 1 94 ? -4.477 -11.367 0.583 1 98.81 94 VAL A C 1
ATOM 723 O O . VAL A 1 94 ? -4.012 -10.312 1.026 1 98.81 94 VAL A O 1
ATOM 726 N N . LYS A 1 95 ? -5.691 -11.648 0.647 1 98.62 95 LYS A N 1
ATOM 727 C CA . LYS A 1 95 ? -6.629 -10.953 1.527 1 98.62 95 LYS A CA 1
ATOM 728 C C . LYS A 1 95 ? -6.781 -11.688 2.857 1 98.62 95 LYS A C 1
ATOM 730 O O . LYS A 1 95 ? -7.008 -12.898 2.879 1 98.62 95 LYS A O 1
ATOM 735 N N . THR A 1 96 ? -6.57 -10.977 3.977 1 98.25 96 THR A N 1
ATOM 736 C CA . THR A 1 96 ? -6.789 -11.547 5.301 1 98.25 96 THR A CA 1
ATOM 737 C C . THR A 1 96 ? -7.848 -10.75 6.062 1 98.25 96 THR A C 1
ATOM 739 O O . THR A 1 96 ? -8.039 -9.562 5.812 1 98.25 96 THR A O 1
ATOM 742 N N . VAL A 1 97 ? -8.539 -11.43 6.926 1 96.81 97 VAL A N 1
ATOM 743 C CA . VAL A 1 97 ? -9.562 -10.789 7.75 1 96.81 97 VAL A CA 1
ATOM 744 C C . VAL A 1 97 ? -9.023 -10.555 9.156 1 96.81 97 VAL A C 1
ATOM 746 O O . VAL A 1 97 ? -8.266 -11.383 9.68 1 96.81 97 VAL A O 1
ATOM 749 N N . LYS A 1 98 ? -9.359 -9.359 9.688 1 93.75 98 LYS A N 1
ATOM 750 C CA . LYS A 1 98 ? -8.961 -9.039 11.055 1 93.75 98 LYS A CA 1
ATOM 751 C C . LYS A 1 98 ? -9.984 -9.555 12.062 1 93.75 98 LYS A C 1
ATOM 753 O O . LYS A 1 98 ? -11.188 -9.484 11.82 1 93.75 98 LYS A O 1
ATOM 758 N N . ASN A 1 99 ? -9.453 -10.297 13.109 1 86.38 99 ASN A N 1
ATOM 759 C CA . ASN A 1 99 ? -10.344 -10.727 14.18 1 86.38 99 ASN A CA 1
ATOM 760 C C . ASN A 1 99 ? -10.688 -9.578 15.117 1 86.38 99 ASN A C 1
ATOM 762 O O . ASN A 1 99 ? -9.805 -8.844 15.562 1 86.38 99 ASN A O 1
ATOM 766 N N . GLN A 1 100 ? -11.969 -9.102 15.125 1 64.38 100 GLN A N 1
ATOM 767 C CA . GLN A 1 100 ? -12.391 -8.086 16.078 1 64.38 100 GLN A CA 1
ATOM 768 C C . GLN A 1 100 ? -12.43 -8.641 17.5 1 64.38 100 GLN A C 1
ATOM 770 O O . GLN A 1 100 ? -12.633 -9.844 17.688 1 64.38 100 GLN A O 1
ATOM 775 N N . MET B 1 1 ? -23.891 37.188 25.625 1 29.22 1 MET B N 1
ATOM 776 C CA . MET B 1 1 ? -23.703 35.75 25.406 1 29.22 1 MET B CA 1
ATOM 777 C C . MET B 1 1 ? -22.734 35.5 24.266 1 29.22 1 MET B C 1
ATOM 779 O O . MET B 1 1 ? -23 35.812 23.109 1 29.22 1 MET B O 1
ATOM 783 N N . ASN B 1 2 ? -21.359 35.656 24.406 1 33.72 2 ASN B N 1
ATOM 784 C CA . ASN B 1 2 ? -20.219 35.406 23.547 1 33.72 2 ASN B CA 1
ATOM 785 C C . ASN B 1 2 ? -20.234 33.969 22.984 1 33.72 2 ASN B C 1
ATOM 787 O O . ASN B 1 2 ? -20.203 33 23.75 1 33.72 2 ASN B O 1
ATOM 791 N N . ASP B 1 3 ? -20.922 33.719 21.906 1 36.28 3 ASP B N 1
ATOM 792 C CA . ASP B 1 3 ? -20.797 32.469 21.172 1 36.28 3 ASP B CA 1
ATOM 793 C C . ASP B 1 3 ? -19.328 32.062 21 1 36.28 3 ASP B C 1
ATOM 795 O O . ASP B 1 3 ? -18.578 32.719 20.281 1 36.28 3 ASP B O 1
ATOM 799 N N . ALA B 1 4 ? -18.641 31.797 22.047 1 40.25 4 ALA B N 1
ATOM 800 C CA . ALA B 1 4 ? -17.359 31.125 21.922 1 40.25 4 ALA B CA 1
ATOM 801 C C . ALA B 1 4 ? -17.406 30 20.906 1 40.25 4 ALA B C 1
ATOM 803 O O . ALA B 1 4 ? -18.094 28.984 21.125 1 40.25 4 ALA B O 1
ATOM 804 N N . ALA B 1 5 ? -17.422 30.297 19.625 1 39.66 5 ALA B N 1
ATOM 805 C CA . ALA B 1 5 ? -17.094 29.328 18.594 1 39.66 5 ALA B CA 1
ATOM 806 C C . ALA B 1 5 ? -16.016 28.359 19.078 1 39.66 5 ALA B C 1
ATOM 808 O O . ALA B 1 5 ? -14.898 28.766 19.391 1 39.66 5 ALA B O 1
ATOM 809 N N . SER B 1 6 ? -16.203 27.438 19.906 1 43.38 6 SER B N 1
ATOM 810 C CA . SER B 1 6 ? -15.32 26.281 20.062 1 43.38 6 SER B CA 1
ATOM 811 C C . SER B 1 6 ? -14.656 25.906 18.734 1 43.38 6 SER B C 1
ATOM 813 O O . SER B 1 6 ? -15.32 25.453 17.797 1 43.38 6 SER B O 1
ATOM 815 N N . SER B 1 7 ? -13.789 26.672 18.078 1 42.16 7 SER B N 1
ATOM 816 C CA . SER B 1 7 ? -13.008 26.281 16.906 1 42.16 7 SER B CA 1
ATOM 817 C C . SER B 1 7 ? -12.547 24.828 17.016 1 42.16 7 SER B C 1
ATOM 819 O O . SER B 1 7 ? -11.727 24.5 17.875 1 42.16 7 SER B O 1
ATOM 821 N N . THR B 1 8 ? -13.336 23.812 17.078 1 43.28 8 THR B N 1
ATOM 822 C CA . THR B 1 8 ? -12.883 22.453 16.859 1 43.28 8 THR B CA 1
ATOM 823 C C . THR B 1 8 ? -11.703 22.438 15.883 1 43.28 8 THR B C 1
ATOM 825 O O . THR B 1 8 ? -11.883 22.625 14.68 1 43.28 8 THR B O 1
ATOM 828 N N . THR B 1 9 ? -10.625 23.062 16.094 1 46.03 9 THR B N 1
ATOM 829 C CA . THR B 1 9 ? -9.398 23.047 15.305 1 46.03 9 THR B CA 1
ATOM 830 C C . THR B 1 9 ? -9.047 21.625 14.883 1 46.03 9 THR B C 1
ATOM 832 O O . THR B 1 9 ? -8.969 20.719 15.719 1 46.03 9 THR B O 1
ATOM 835 N N . ASN B 1 10 ? -9.719 20.969 13.906 1 59.53 10 ASN B N 1
ATOM 836 C CA . ASN B 1 10 ? -9.328 19.703 13.266 1 59.53 10 ASN B CA 1
ATOM 837 C C . ASN B 1 10 ? -7.812 19.531 13.273 1 59.53 10 ASN B C 1
ATOM 839 O O . ASN B 1 10 ? -7.113 20.078 12.422 1 59.53 10 ASN B O 1
ATOM 843 N N . ALA B 1 11 ? -7.238 19.234 14.422 1 82.75 11 ALA B N 1
ATOM 844 C CA . ALA B 1 11 ? -5.809 19.297 14.719 1 82.75 11 ALA B CA 1
ATOM 845 C C . ALA B 1 11 ? -5.016 18.359 13.805 1 82.75 11 ALA B C 1
ATOM 847 O O . ALA B 1 11 ? -5.395 17.203 13.609 1 82.75 11 ALA B O 1
ATOM 848 N N . MET B 1 12 ? -4.277 18.891 12.906 1 92.25 12 MET B N 1
ATOM 849 C CA . MET B 1 12 ? -3.262 18.234 12.094 1 92.25 12 MET B CA 1
ATOM 850 C C . MET B 1 12 ? -2.174 17.625 12.977 1 92.25 12 MET B C 1
ATOM 852 O O . MET B 1 12 ? -1.67 18.281 13.891 1 92.25 12 MET B O 1
ATOM 856 N N . MET B 1 13 ? -1.934 16.25 12.828 1 94.38 13 MET B N 1
ATOM 857 C CA . MET B 1 13 ? -0.833 15.625 13.562 1 94.38 13 MET B CA 1
ATOM 858 C C . MET B 1 13 ? 0.475 16.359 13.305 1 94.38 13 MET B C 1
ATOM 860 O O . MET B 1 13 ? 0.775 16.734 12.172 1 94.38 13 MET B O 1
ATOM 864 N N . ASN B 1 14 ? 1.245 16.609 14.406 1 96.88 14 ASN B N 1
ATOM 865 C CA . ASN B 1 14 ? 2.506 17.328 14.281 1 96.88 14 ASN B CA 1
ATOM 866 C C . ASN B 1 14 ? 3.691 16.375 14.172 1 96.88 14 ASN B C 1
ATOM 868 O O . ASN B 1 14 ? 4.309 16.031 15.18 1 96.88 14 ASN B O 1
ATOM 872 N N . LEU B 1 15 ? 4.148 16.031 12.984 1 97.88 15 LEU B N 1
ATOM 873 C CA . LEU B 1 15 ? 5.188 15.039 12.719 1 97.88 15 LEU B CA 1
ATOM 874 C C . LEU B 1 15 ? 6.574 15.648 12.891 1 97.88 15 LEU B C 1
ATOM 876 O O . LEU B 1 15 ? 7.574 14.93 12.93 1 97.88 15 LEU B O 1
ATOM 880 N N . GLU B 1 16 ? 6.633 16.953 13.031 1 96.5 16 GLU B N 1
ATOM 881 C CA . GLU B 1 16 ? 7.898 17.625 13.297 1 96.5 16 GLU B CA 1
ATOM 882 C C . GLU B 1 16 ? 8.281 17.531 14.766 1 96.5 16 GLU B C 1
ATOM 884 O O . GLU B 1 16 ? 9.414 17.188 15.102 1 96.5 16 GLU B O 1
ATOM 889 N N . LEU B 1 17 ? 7.312 17.781 15.641 1 96.81 17 LEU B N 1
ATOM 890 C CA . LEU B 1 17 ? 7.562 17.812 17.078 1 96.81 17 LEU B CA 1
ATOM 891 C C . LEU B 1 17 ? 7.426 16.422 17.688 1 96.81 17 LEU B C 1
ATOM 893 O O . LEU B 1 17 ? 8.047 16.141 18.719 1 96.81 17 LEU B O 1
ATOM 897 N N . HIS B 1 18 ? 6.586 15.562 17.047 1 96.75 18 HIS B N 1
ATOM 898 C CA . HIS B 1 18 ? 6.355 14.203 17.516 1 96.75 18 HIS B CA 1
ATOM 899 C C . HIS B 1 18 ? 6.645 13.188 16.422 1 96.75 18 HIS B C 1
ATOM 90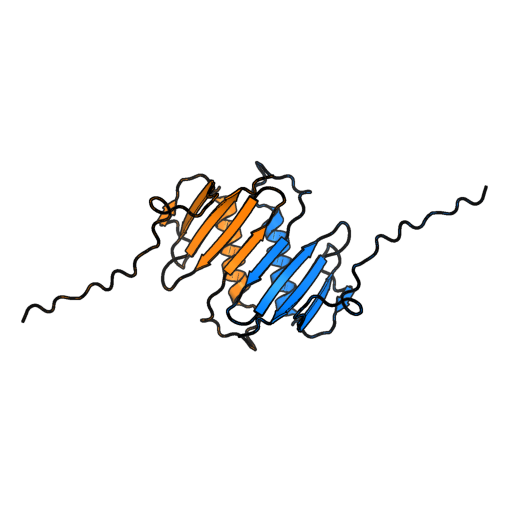1 O O . HIS B 1 18 ? 5.727 12.531 15.922 1 96.75 18 HIS B O 1
ATOM 907 N N . PRO B 1 19 ? 7.895 12.984 16.234 1 97.31 19 PRO B N 1
ATOM 908 C CA . PRO B 1 19 ? 8.266 12.023 15.18 1 97.31 19 PRO B CA 1
ATOM 909 C C . PRO B 1 19 ? 7.957 10.578 15.57 1 97.31 19 PRO B C 1
ATOM 911 O O . PRO B 1 19 ? 8.023 10.227 16.75 1 97.31 19 PRO B O 1
ATOM 914 N N . VAL B 1 20 ? 7.59 9.789 14.523 1 97.06 20 VAL B N 1
ATOM 915 C CA . VAL B 1 20 ? 7.449 8.352 14.742 1 97.06 20 VAL B CA 1
ATOM 916 C C . VAL B 1 20 ? 8.828 7.719 14.914 1 97.06 20 VAL B C 1
ATOM 918 O O . VAL B 1 20 ? 9.82 8.219 14.383 1 97.06 20 VAL B O 1
ATOM 921 N N . PRO B 1 21 ? 8.844 6.656 15.734 1 95.75 21 PRO B N 1
ATOM 922 C CA . PRO B 1 21 ? 10.141 5.988 15.867 1 95.75 21 PRO B CA 1
ATOM 923 C C . PRO B 1 21 ? 10.742 5.59 14.523 1 95.75 21 PRO B C 1
ATOM 925 O O . PRO B 1 21 ? 10.07 4.957 13.703 1 95.75 21 PRO B O 1
ATOM 928 N N . GLY B 1 22 ? 11.969 5.926 14.289 1 97.44 22 GLY B N 1
ATOM 929 C CA . GLY B 1 22 ? 12.672 5.586 13.062 1 97.44 22 GLY B CA 1
ATOM 930 C C . GLY B 1 22 ? 12.359 6.535 11.914 1 97.44 22 GLY B C 1
ATOM 931 O O . GLY B 1 22 ? 12.805 6.32 10.789 1 97.44 22 GLY B O 1
ATOM 932 N N . GLN B 1 23 ? 11.695 7.59 12.219 1 98.19 23 GLN B N 1
ATOM 933 C CA . GLN B 1 23 ? 11.266 8.516 11.172 1 98.19 23 GLN B CA 1
ATOM 934 C C . GLN B 1 23 ? 12.461 9.133 10.461 1 98.19 23 GLN B C 1
ATOM 936 O O . GLN B 1 23 ? 13.336 9.727 11.102 1 98.19 23 GLN B O 1
ATOM 941 N N . ASP B 1 24 ? 12.414 9.023 9.102 1 97.94 24 ASP B N 1
ATOM 942 C CA . ASP B 1 24 ? 13.445 9.586 8.234 1 97.94 24 ASP B CA 1
ATOM 943 C C . ASP B 1 24 ? 12.898 10.742 7.406 1 97.94 24 ASP B C 1
ATOM 945 O O . ASP B 1 24 ? 13.664 11.547 6.871 1 97.94 24 ASP B O 1
ATOM 949 N N . GLY B 1 25 ? 11.555 10.812 7.23 1 98.56 25 GLY B N 1
ATOM 950 C CA . GLY B 1 25 ? 10.898 11.883 6.504 1 98.56 25 GLY B CA 1
ATOM 951 C C . GLY B 1 25 ? 9.391 11.891 6.688 1 98.56 25 GLY B C 1
ATOM 952 O O . GLY B 1 25 ? 8.805 10.867 7.055 1 98.56 25 GLY B O 1
ATOM 953 N N . TYR B 1 26 ? 8.867 13.039 6.449 1 98.81 26 TYR B N 1
ATOM 954 C CA . TYR B 1 26 ? 7.418 13.094 6.543 1 98.81 26 TYR B CA 1
ATOM 955 C C . TYR B 1 26 ? 6.852 14.156 5.605 1 98.81 26 TYR B C 1
ATOM 957 O O . TYR B 1 26 ? 7.559 15.094 5.227 1 98.81 26 TYR B O 1
ATOM 965 N N . VAL B 1 27 ? 5.594 14.047 5.227 1 98.81 27 VAL B N 1
ATOM 966 C CA . VAL B 1 27 ? 4.793 14.977 4.434 1 98.81 27 VAL B CA 1
ATOM 967 C C . VAL B 1 27 ? 3.357 14.992 4.957 1 98.81 27 VAL B C 1
ATOM 969 O O . VAL B 1 27 ? 2.83 13.961 5.379 1 98.81 27 VAL B O 1
ATOM 972 N N . VAL B 1 28 ? 2.777 16.156 4.961 1 98.81 28 VAL B N 1
ATOM 973 C CA . VAL B 1 28 ? 1.347 16.297 5.207 1 98.81 28 VAL B CA 1
ATOM 974 C C . VAL B 1 28 ? 0.678 16.938 3.994 1 98.81 28 VAL B C 1
ATOM 976 O O . VAL B 1 28 ? 1.141 17.969 3.496 1 98.81 28 VAL B O 1
ATOM 979 N N . LEU B 1 29 ? -0.338 16.312 3.52 1 98.69 29 LEU B N 1
ATOM 980 C CA . LEU B 1 29 ? -1.112 16.797 2.385 1 98.69 29 LEU B CA 1
ATOM 981 C C . LEU B 1 29 ? -2.543 17.125 2.799 1 98.69 29 LEU B C 1
ATOM 983 O O . LEU B 1 29 ? -3.029 16.609 3.812 1 98.69 29 LEU B O 1
ATOM 987 N N . ASP B 1 30 ? -3.17 17.969 1.969 1 98.31 30 ASP B N 1
ATOM 988 C CA . ASP B 1 30 ? -4.625 18.016 2.08 1 98.31 30 ASP B CA 1
ATOM 989 C C . ASP B 1 30 ? -5.262 16.844 1.319 1 98.31 30 ASP B C 1
ATOM 991 O O . ASP B 1 30 ? -4.559 16.016 0.75 1 98.31 30 ASP B O 1
ATOM 995 N N . LEU B 1 31 ? -6.582 16.797 1.396 1 96.88 31 LEU B N 1
ATOM 996 C CA . LEU B 1 31 ? -7.273 15.633 0.856 1 96.88 31 LEU B CA 1
ATOM 997 C C . LEU B 1 31 ? -7.215 15.617 -0.667 1 96.88 31 LEU B C 1
ATOM 999 O O . LEU B 1 31 ? -7.535 14.609 -1.299 1 96.88 31 LEU B O 1
ATOM 1003 N N . ARG B 1 32 ? -6.715 16.734 -1.271 1 97.88 32 ARG B N 1
ATOM 1004 C CA . ARG B 1 32 ? -6.582 16.844 -2.721 1 97.88 32 ARG B CA 1
ATOM 1005 C C . ARG B 1 32 ? -5.152 16.562 -3.162 1 97.88 32 ARG B C 1
ATOM 1007 O O . ARG B 1 32 ? -4.848 16.578 -4.355 1 97.88 32 ARG B O 1
ATOM 1014 N N . GLY B 1 33 ? -4.305 16.234 -2.301 1 98.25 33 GLY B N 1
ATOM 1015 C CA . GLY B 1 33 ? -2.926 15.906 -2.627 1 98.25 33 GLY B CA 1
ATOM 1016 C C . GLY B 1 33 ? -2.016 17.125 -2.641 1 98.25 33 GLY B C 1
ATOM 1017 O O . GLY B 1 33 ? -0.869 17.047 -3.082 1 98.25 33 GLY B O 1
ATOM 1018 N N . ASN B 1 34 ? -2.49 18.281 -2.168 1 98.44 34 ASN B N 1
ATOM 1019 C CA . ASN B 1 34 ? -1.632 19.453 -2.08 1 98.44 34 ASN B CA 1
ATOM 1020 C C . ASN B 1 34 ? -0.739 19.406 -0.844 1 98.44 34 ASN B C 1
ATOM 1022 O O . ASN B 1 34 ? -1.184 19 0.233 1 98.44 34 ASN B O 1
ATOM 1026 N N . LEU B 1 35 ? 0.482 19.906 -1.03 1 98.5 35 LEU B N 1
ATOM 1027 C CA . LEU B 1 35 ? 1.48 19.875 0.033 1 98.5 35 LEU B CA 1
ATOM 1028 C C . LEU B 1 35 ? 1.177 20.938 1.089 1 98.5 35 LEU B C 1
ATOM 1030 O O . LEU B 1 35 ? 1.032 22.109 0.767 1 98.5 35 LEU B O 1
ATOM 1034 N N . LEU B 1 36 ? 1.028 20.5 2.369 1 98.38 36 LEU B N 1
ATOM 1035 C CA . LEU B 1 36 ? 0.806 21.438 3.461 1 98.38 36 LEU B CA 1
ATOM 1036 C C . LEU B 1 36 ? 2.07 21.609 4.297 1 98.38 36 LEU B C 1
ATOM 1038 O O . LEU B 1 36 ? 2.396 22.719 4.715 1 98.38 36 LEU B O 1
ATOM 1042 N N . GLN B 1 37 ? 2.809 20.531 4.613 1 98.31 37 GLN B N 1
ATOM 1043 C CA . GLN B 1 37 ? 4.004 20.531 5.449 1 98.31 37 GLN B CA 1
ATOM 1044 C C . GLN B 1 37 ? 4.949 19.391 5.062 1 98.31 37 GLN B C 1
ATOM 1046 O O . GLN B 1 37 ? 4.504 18.281 4.758 1 98.31 37 GLN B O 1
ATOM 1051 N N . SER B 1 38 ? 6.207 19.656 5.102 1 98.62 38 SER B N 1
ATOM 1052 C CA . SER B 1 38 ? 7.207 18.641 4.789 1 98.62 38 SER B CA 1
ATOM 1053 C C . SER B 1 38 ? 8.562 19 5.379 1 98.62 38 SER B C 1
ATOM 1055 O O . SER B 1 38 ? 8.859 20.172 5.602 1 98.62 38 SER B O 1
ATOM 1057 N N . ASP B 1 39 ? 9.359 17.984 5.594 1 98.38 39 ASP B N 1
ATOM 1058 C CA . ASP B 1 39 ? 10.75 18.25 5.938 1 98.38 39 ASP B CA 1
ATOM 1059 C C . ASP B 1 39 ? 11.656 18.109 4.711 1 98.38 39 ASP B C 1
ATOM 1061 O O . ASP B 1 39 ? 12.883 18.156 4.832 1 98.38 39 ASP B O 1
ATOM 1065 N N . ASP B 1 40 ? 11.148 17.891 3.561 1 98 40 ASP B N 1
ATOM 1066 C CA . ASP B 1 40 ? 11.773 17.891 2.242 1 98 40 ASP B CA 1
ATOM 1067 C C . ASP B 1 40 ? 12.68 16.672 2.055 1 98 40 ASP B C 1
ATOM 1069 O O . ASP B 1 40 ? 13.586 16.688 1.216 1 98 40 ASP B O 1
ATOM 1073 N N . LYS B 1 41 ? 12.461 15.57 2.828 1 97.81 41 LYS B N 1
ATOM 1074 C CA . LYS B 1 41 ? 13.305 14.391 2.734 1 97.81 41 LYS B CA 1
ATOM 1075 C C . LYS B 1 41 ? 12.688 13.344 1.808 1 97.81 41 LYS B C 1
ATOM 1077 O O . LYS B 1 41 ? 13.367 12.406 1.38 1 97.81 41 LYS B O 1
ATOM 1082 N N . ILE B 1 42 ? 11.398 13.492 1.55 1 98.31 42 ILE B N 1
ATOM 1083 C CA . ILE B 1 42 ? 10.711 12.656 0.576 1 98.31 42 ILE B CA 1
ATOM 1084 C C . ILE B 1 42 ? 10.547 13.414 -0.74 1 98.31 42 ILE B C 1
ATOM 1086 O O . ILE B 1 42 ? 10.039 14.539 -0.759 1 98.31 42 ILE B O 1
ATOM 1090 N N . SER B 1 43 ? 11 12.766 -1.806 1 98.06 43 SER B N 1
ATOM 1091 C CA . SER B 1 43 ? 10.953 13.453 -3.09 1 98.06 43 SER B CA 1
ATOM 1092 C C . SER B 1 43 ? 9.516 13.742 -3.512 1 98.06 43 SER B C 1
ATOM 1094 O O . SER B 1 43 ? 8.602 13 -3.154 1 98.06 43 SER B O 1
ATOM 1096 N N . LEU B 1 44 ? 9.359 14.75 -4.344 1 97.88 44 LEU B N 1
ATOM 1097 C CA . LEU B 1 44 ? 8.031 15.102 -4.84 1 97.88 44 LEU B CA 1
ATOM 1098 C C . LEU B 1 44 ? 7.445 13.969 -5.672 1 97.88 44 LEU B C 1
ATOM 1100 O O . LEU B 1 44 ? 6.234 13.742 -5.66 1 97.88 44 LEU B O 1
ATOM 1104 N N . ASN B 1 45 ? 8.328 13.359 -6.395 1 97.75 45 ASN B N 1
ATOM 1105 C CA . ASN B 1 45 ? 7.859 12.203 -7.148 1 97.75 45 ASN B CA 1
ATOM 1106 C C . ASN B 1 45 ? 7.27 11.133 -6.227 1 97.75 45 ASN B C 1
ATOM 1108 O O . ASN B 1 45 ? 6.184 10.617 -6.492 1 97.75 45 ASN B O 1
ATOM 1112 N N . ASP B 1 46 ? 8.039 10.797 -5.145 1 98.44 46 ASP B N 1
ATOM 1113 C CA . ASP B 1 46 ? 7.543 9.797 -4.207 1 98.44 46 ASP B CA 1
ATOM 1114 C C . ASP B 1 46 ? 6.215 10.234 -3.592 1 98.44 46 ASP B C 1
ATOM 1116 O O . ASP B 1 46 ? 5.289 9.43 -3.469 1 98.44 46 ASP B O 1
ATOM 1120 N N . VAL B 1 47 ? 6.078 11.477 -3.26 1 98.81 47 VAL B N 1
ATOM 1121 C CA . VAL B 1 47 ? 4.855 12.016 -2.682 1 98.81 47 VAL B CA 1
ATOM 1122 C C . VAL B 1 47 ? 3.693 11.82 -3.652 1 98.81 47 VAL B C 1
ATOM 1124 O O . VAL B 1 47 ? 2.623 11.344 -3.264 1 98.81 47 VAL B O 1
ATOM 1127 N N . THR B 1 48 ? 3.906 12.133 -4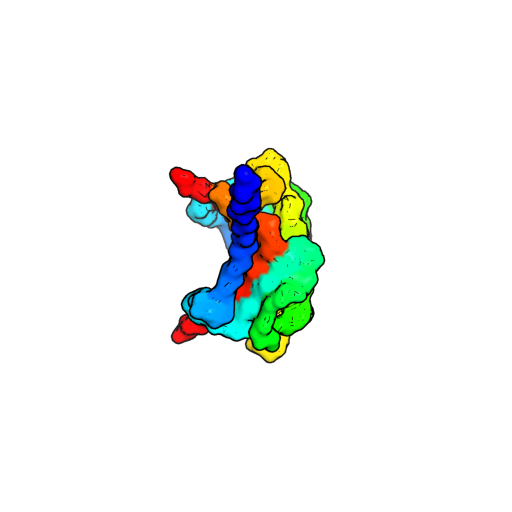.914 1 98.69 48 THR B N 1
ATOM 1128 C CA . THR B 1 48 ? 2.879 12.016 -5.941 1 98.69 48 THR B CA 1
ATOM 1129 C C . THR B 1 48 ? 2.449 10.562 -6.121 1 98.69 48 THR B C 1
ATOM 1131 O O . THR B 1 48 ? 1.254 10.266 -6.164 1 98.69 48 THR B O 1
ATOM 1134 N N . VAL B 1 49 ? 3.383 9.664 -6.164 1 98.62 49 VAL B N 1
ATOM 1135 C CA . VAL B 1 49 ? 3.105 8.25 -6.395 1 98.62 49 VAL B CA 1
ATOM 1136 C C . VAL B 1 49 ? 2.33 7.676 -5.211 1 98.62 49 VAL B C 1
ATOM 1138 O O . VAL B 1 49 ? 1.326 6.984 -5.395 1 98.62 49 VAL B O 1
ATOM 1141 N N . LEU B 1 50 ? 2.744 7.957 -3.986 1 98.88 50 LEU B N 1
ATOM 1142 C CA . LEU B 1 50 ? 2.086 7.461 -2.783 1 98.88 50 LEU B CA 1
ATOM 1143 C C . LEU B 1 50 ? 0.664 8 -2.678 1 98.88 50 LEU B C 1
ATOM 1145 O O . LEU B 1 50 ? -0.256 7.273 -2.299 1 98.88 50 LEU B O 1
ATOM 1149 N N . TYR B 1 51 ? 0.466 9.25 -3.098 1 98.88 51 TYR B N 1
ATOM 1150 C CA . TYR B 1 51 ? -0.87 9.836 -3.111 1 98.88 51 TYR B CA 1
ATOM 1151 C C . TYR B 1 51 ? -1.76 9.141 -4.133 1 98.88 51 TYR B C 1
ATOM 1153 O O . TYR B 1 51 ? -2.91 8.805 -3.84 1 98.88 51 TYR B O 1
ATOM 1161 N N . GLN B 1 52 ? -1.214 8.977 -5.305 1 98.56 52 GLN B N 1
ATOM 1162 C CA . GLN B 1 52 ? -1.984 8.32 -6.352 1 98.56 52 GLN B CA 1
ATOM 1163 C C . GLN B 1 52 ? -2.375 6.902 -5.941 1 98.56 52 GLN B C 1
ATOM 1165 O O . GLN B 1 52 ? -3.49 6.457 -6.215 1 98.56 52 GLN B O 1
ATOM 1170 N N . MET B 1 53 ? -1.423 6.164 -5.289 1 98.62 53 MET B N 1
ATOM 1171 C CA . MET B 1 53 ? -1.724 4.82 -4.805 1 98.62 53 MET B CA 1
ATOM 1172 C C . MET B 1 53 ? -2.828 4.855 -3.752 1 98.62 53 MET B C 1
ATOM 1174 O O . MET B 1 53 ? -3.744 4.031 -3.779 1 98.62 53 MET B O 1
ATOM 1178 N N . LEU B 1 54 ? -2.807 5.82 -2.865 1 98.31 54 LEU B N 1
ATOM 1179 C CA . LEU B 1 54 ? -3.842 5.984 -1.852 1 98.31 54 LEU B CA 1
ATOM 1180 C C . LEU B 1 54 ? -5.199 6.25 -2.5 1 98.31 54 LEU B C 1
ATOM 1182 O O . LEU B 1 54 ? -6.203 5.656 -2.107 1 98.31 54 LEU B O 1
ATOM 1186 N N . VAL B 1 55 ? -5.27 7.117 -3.488 1 97.06 55 VAL B N 1
ATOM 1187 C CA . VAL B 1 55 ? -6.508 7.43 -4.199 1 97.06 55 VAL B CA 1
ATOM 1188 C C . VAL B 1 55 ? -7.039 6.176 -4.887 1 97.06 55 VAL B C 1
ATOM 1190 O O . VAL B 1 55 ? -8.227 5.871 -4.809 1 97.06 55 VAL B O 1
ATOM 1193 N N . ALA B 1 56 ? -6.152 5.414 -5.531 1 97.31 56 ALA B N 1
ATOM 1194 C CA . ALA B 1 56 ? -6.559 4.191 -6.219 1 97.31 56 ALA B CA 1
ATOM 1195 C C . ALA B 1 56 ? -7.137 3.176 -5.238 1 97.31 56 ALA B C 1
ATOM 1197 O O . ALA B 1 56 ? -8.094 2.469 -5.559 1 97.31 56 ALA B O 1
ATOM 1198 N N . SER B 1 57 ? -6.613 3.064 -3.998 1 97.5 57 SER B N 1
ATOM 1199 C CA . SER B 1 57 ? -7.039 2.084 -3 1 97.5 57 SER B CA 1
ATOM 1200 C C . SER B 1 57 ? -8.461 2.359 -2.525 1 97.5 57 SER B C 1
ATOM 1202 O O . SER B 1 57 ? -9.086 1.507 -1.889 1 97.5 57 SER B O 1
ATOM 1204 N N . ALA B 1 58 ? -9 3.529 -2.881 1 94.69 58 ALA B N 1
ATOM 1205 C CA . ALA B 1 58 ? -10.352 3.881 -2.449 1 94.69 58 ALA B CA 1
ATOM 1206 C C . ALA B 1 58 ? -11.391 2.969 -3.098 1 94.69 58 ALA B C 1
ATOM 1208 O O . ALA B 1 58 ? -12.508 2.83 -2.592 1 94.69 58 ALA B O 1
ATOM 1209 N N . SER B 1 59 ? -11.055 2.361 -4.234 1 95.88 59 SER B N 1
ATOM 1210 C CA . SER B 1 59 ? -12.008 1.53 -4.965 1 95.88 59 SER B CA 1
ATOM 1211 C C . SER B 1 59 ? -11.969 0.087 -4.473 1 95.88 59 SER B C 1
ATOM 1213 O O . SER B 1 59 ? -12.766 -0.744 -4.91 1 95.88 59 SER B O 1
ATOM 1215 N N . LEU B 1 60 ? -11.102 -0.252 -3.504 1 97.06 60 LEU B N 1
ATOM 1216 C CA . LEU B 1 60 ? -10.953 -1.635 -3.062 1 97.06 60 LEU B CA 1
ATOM 1217 C C . LEU B 1 60 ? -12.133 -2.061 -2.195 1 97.06 60 LEU B C 1
ATOM 1219 O O . LEU B 1 60 ? -12.57 -1.305 -1.326 1 97.06 60 LEU B O 1
ATOM 1223 N N . ASP B 1 61 ? -12.695 -3.209 -2.5 1 94.56 61 ASP B N 1
ATOM 1224 C CA . ASP B 1 61 ? -13.672 -3.984 -1.745 1 94.56 61 ASP B CA 1
ATOM 1225 C C . ASP B 1 61 ? -14.898 -3.139 -1.404 1 94.56 61 ASP B C 1
ATOM 1227 O O . ASP B 1 61 ? -15.375 -3.158 -0.269 1 94.56 61 ASP B O 1
ATOM 1231 N N . ARG B 1 62 ? -15.391 -2.49 -2.373 1 91.38 62 ARG B N 1
ATOM 1232 C CA . ARG B 1 62 ? -16.531 -1.61 -2.172 1 91.38 62 ARG B CA 1
ATOM 1233 C C . ARG B 1 62 ? -17.781 -2.41 -1.828 1 91.38 62 ARG B C 1
ATOM 1235 O O . ARG B 1 62 ? -18.75 -1.865 -1.28 1 91.38 62 ARG B O 1
ATOM 1242 N N . GLN B 1 63 ? -17.75 -3.639 -2.062 1 90.75 63 GLN B N 1
ATOM 1243 C CA . GLN B 1 63 ? -18.906 -4.465 -1.759 1 90.75 63 GLN B CA 1
ATOM 1244 C C . GLN B 1 63 ? -19.031 -4.707 -0.257 1 90.75 63 GLN B C 1
ATOM 1246 O O . GLN B 1 63 ? -20.141 -4.773 0.274 1 90.75 63 GLN B O 1
ATOM 1251 N N . HIS B 1 64 ? -17.844 -4.699 0.442 1 92.25 64 HIS B N 1
ATOM 1252 C CA . HIS B 1 64 ? -17.906 -5.133 1.832 1 92.25 64 HIS B CA 1
ATOM 1253 C C . HIS B 1 64 ? -17.359 -4.066 2.771 1 92.25 64 HIS B C 1
ATOM 1255 O O . HIS B 1 64 ? -17.594 -4.117 3.98 1 92.25 64 HIS B O 1
ATOM 1261 N N . ILE B 1 65 ? -16.641 -3.104 2.277 1 91.69 65 ILE B N 1
ATOM 1262 C CA . ILE B 1 65 ? -16.016 -2.078 3.105 1 91.69 65 ILE B CA 1
ATOM 1263 C C . ILE B 1 65 ? -16.516 -0.699 2.689 1 91.69 65 ILE B C 1
ATOM 1265 O O . ILE B 1 65 ? -16.328 -0.28 1.545 1 91.69 65 ILE B O 1
ATOM 1269 N N . PRO B 1 66 ? -17.031 -0.032 3.67 1 88.88 66 PRO B N 1
ATOM 1270 C CA . PRO B 1 66 ? -17.484 1.323 3.342 1 88.88 66 PRO B CA 1
ATOM 1271 C C . PRO B 1 66 ? -16.328 2.244 2.949 1 88.88 66 PRO B C 1
ATOM 1273 O O . PRO B 1 66 ? -15.219 2.105 3.467 1 88.88 66 PRO B O 1
ATOM 1276 N N . ALA B 1 67 ? -16.688 3.242 2.143 1 83.44 67 ALA B N 1
ATOM 1277 C CA . ALA B 1 67 ? -15.695 4.203 1.66 1 83.44 67 ALA B CA 1
ATOM 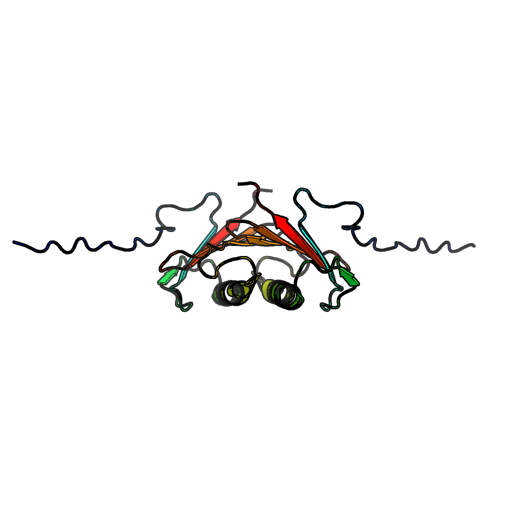1278 C C . ALA B 1 67 ? -15.125 5.023 2.811 1 83.44 67 ALA B C 1
ATOM 1280 O O . ALA B 1 67 ? -14.023 5.578 2.701 1 83.44 67 ALA B O 1
ATOM 1281 N N . SER B 1 68 ? -15.891 5.031 3.889 1 83.94 68 SER B N 1
ATOM 1282 C CA . SER B 1 68 ? -15.5 5.848 5.035 1 83.94 68 SER B CA 1
ATOM 1283 C C . SER B 1 68 ? -14.531 5.102 5.941 1 83.94 68 SER B C 1
ATOM 1285 O O . SER B 1 68 ? -14.008 5.672 6.902 1 83.94 68 SER B O 1
ATOM 1287 N N . SER B 1 69 ? -14.305 3.844 5.617 1 88.88 69 SER B N 1
ATOM 1288 C CA . SER B 1 69 ? -13.398 3.059 6.445 1 88.88 69 SER B CA 1
ATOM 1289 C C . SER B 1 69 ? -11.984 3.639 6.422 1 88.88 69 SER B C 1
ATOM 1291 O O . SER B 1 69 ? -11.5 4.043 5.363 1 88.88 69 SER B O 1
ATOM 1293 N N . GLN B 1 70 ? -11.414 3.711 7.605 1 88.75 70 GLN B N 1
ATOM 1294 C CA . GLN B 1 70 ? -10.039 4.195 7.688 1 88.75 70 GLN B CA 1
ATOM 1295 C C . GLN B 1 70 ? -9.078 3.238 6.988 1 88.75 70 GLN B C 1
ATOM 1297 O O . GLN B 1 70 ? -9.156 2.023 7.176 1 88.75 70 GLN B O 1
ATOM 1302 N N . LYS B 1 71 ? -8.281 3.814 6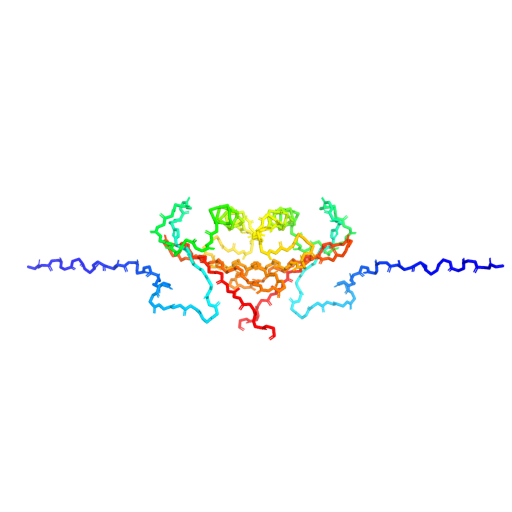.258 1 93.06 71 LYS B N 1
ATOM 1303 C CA . LYS B 1 71 ? -7.363 3.047 5.426 1 93.06 71 LYS B CA 1
ATOM 1304 C C . LYS B 1 71 ? -5.914 3.465 5.676 1 93.06 71 LYS B C 1
ATOM 1306 O O . LYS B 1 71 ? -5.625 4.652 5.84 1 93.06 71 LYS B O 1
ATOM 1311 N N . ARG B 1 72 ? -5.062 2.42 5.793 1 96.94 72 ARG B N 1
ATOM 1312 C CA . ARG B 1 72 ? -3.621 2.635 5.848 1 96.94 72 ARG B CA 1
ATOM 1313 C C . ARG B 1 72 ? -2.918 1.913 4.703 1 96.94 72 ARG B C 1
ATOM 1315 O O . ARG B 1 72 ? -3.236 0.761 4.398 1 96.94 72 ARG B O 1
ATOM 1322 N N . LEU B 1 73 ? -2.057 2.621 4.031 1 98.5 73 LEU B N 1
ATOM 1323 C CA . LEU B 1 73 ? -1.229 2.066 2.967 1 98.5 73 LEU B CA 1
ATOM 1324 C C . LEU B 1 73 ? 0.234 2.004 3.391 1 98.5 73 LEU B C 1
ATOM 1326 O O . LEU B 1 73 ? 0.814 3.018 3.783 1 98.5 73 LEU B O 1
ATOM 1330 N N . ILE B 1 74 ? 0.823 0.84 3.342 1 98.44 74 ILE B N 1
ATOM 1331 C CA . ILE B 1 74 ? 2.223 0.658 3.707 1 98.44 74 ILE B CA 1
ATOM 1332 C C . ILE B 1 74 ? 2.986 0.043 2.535 1 98.44 74 ILE B C 1
ATOM 1334 O O . ILE B 1 74 ? 2.584 -0.994 2.002 1 98.44 74 ILE B O 1
ATOM 1338 N N . VAL B 1 75 ? 3.973 0.713 2.068 1 98.31 75 VAL B N 1
ATOM 1339 C CA . VAL B 1 75 ? 4.938 0.133 1.142 1 98.31 75 VAL B CA 1
ATOM 1340 C C . VA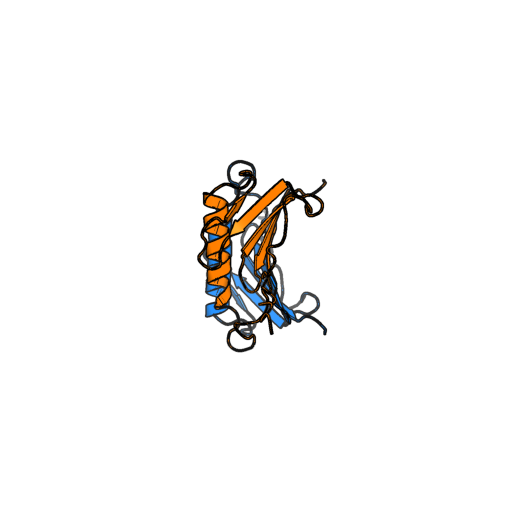L B 1 75 ? 6.242 -0.166 1.876 1 98.31 75 VAL B C 1
ATOM 1342 O O . VAL B 1 75 ? 6.875 0.739 2.426 1 98.31 75 VAL B O 1
ATOM 1345 N N . SER B 1 76 ? 6.707 -1.441 1.792 1 97.75 76 SER B N 1
ATOM 1346 C CA . SER B 1 76 ? 7.887 -1.87 2.533 1 97.75 76 SER B CA 1
ATOM 1347 C C . SER B 1 76 ? 8.984 -2.359 1.594 1 97.75 76 SER B C 1
ATOM 1349 O O . SER B 1 76 ? 8.734 -3.186 0.715 1 97.75 76 SER B O 1
ATOM 1351 N N . PHE B 1 77 ? 10.164 -1.837 1.792 1 95.25 77 PHE B N 1
ATOM 1352 C CA . PHE B 1 77 ? 11.391 -2.311 1.154 1 95.25 77 PHE B CA 1
ATOM 1353 C C . PHE B 1 77 ? 12.281 -3.029 2.158 1 95.25 77 PHE B C 1
ATOM 1355 O O . PHE B 1 77 ? 11.875 -3.26 3.301 1 95.25 77 PHE B O 1
ATOM 1362 N N . ASP B 1 78 ? 13.492 -3.389 1.628 1 93.44 78 ASP B N 1
ATOM 1363 C CA . ASP B 1 78 ? 14.43 -4.102 2.49 1 93.44 78 ASP B CA 1
ATOM 1364 C C . ASP B 1 78 ? 14.953 -3.193 3.6 1 93.44 78 ASP B C 1
ATOM 1366 O O . ASP B 1 78 ? 15.164 -3.641 4.73 1 93.44 78 ASP B O 1
ATOM 1370 N N . THR B 1 79 ? 15.008 -1.81 3.348 1 93.88 79 THR B N 1
ATOM 1371 C CA . THR B 1 79 ? 15.734 -0.93 4.258 1 93.88 79 THR B CA 1
ATOM 1372 C C . THR B 1 79 ? 14.812 0.166 4.793 1 93.88 79 THR B C 1
ATOM 1374 O O . THR B 1 79 ? 15.172 0.872 5.738 1 93.88 79 THR B O 1
ATOM 1377 N N . CYS B 1 80 ? 13.586 0.338 4.254 1 96.88 80 CYS B N 1
ATOM 1378 C CA . CYS B 1 80 ? 12.711 1.426 4.691 1 96.88 80 CYS B CA 1
ATOM 1379 C C . CYS B 1 80 ? 11.25 1.086 4.441 1 96.88 80 CYS B C 1
ATOM 1381 O O . CYS B 1 80 ? 10.938 0.098 3.771 1 96.88 80 CYS B O 1
ATOM 1383 N N . ASN B 1 81 ? 10.398 1.821 5.098 1 97.75 81 ASN B N 1
ATOM 1384 C CA . ASN B 1 81 ? 8.961 1.781 4.891 1 97.75 81 ASN B CA 1
ATOM 1385 C C . ASN B 1 81 ? 8.398 3.164 4.566 1 97.75 81 ASN B C 1
ATOM 1387 O O . ASN B 1 81 ? 8.852 4.168 5.121 1 97.75 81 ASN B O 1
ATOM 1391 N N . TYR B 1 82 ? 7.406 3.178 3.678 1 98.62 82 TYR B N 1
ATOM 1392 C CA . TYR B 1 82 ? 6.488 4.305 3.576 1 98.62 82 TYR B CA 1
ATOM 1393 C C . TYR B 1 82 ? 5.137 3.971 4.199 1 98.62 82 TYR B C 1
ATOM 1395 O O . TYR B 1 82 ? 4.504 2.98 3.826 1 98.62 82 TYR B O 1
ATOM 1403 N N . ASN B 1 83 ? 4.707 4.781 5.156 1 98.69 83 ASN B N 1
ATOM 1404 C CA . ASN B 1 83 ? 3.387 4.684 5.77 1 98.69 83 ASN B CA 1
ATOM 1405 C C . ASN B 1 83 ? 2.49 5.848 5.355 1 98.69 83 ASN B C 1
ATOM 1407 O O . ASN B 1 83 ? 2.859 7.012 5.52 1 98.69 83 ASN B O 1
ATOM 1411 N N . VAL B 1 84 ? 1.365 5.551 4.789 1 98.75 84 VAL B N 1
ATOM 1412 C CA . VAL B 1 84 ? 0.398 6.566 4.383 1 98.75 84 VAL B CA 1
ATOM 1413 C C . VAL B 1 84 ? -0.915 6.359 5.137 1 98.75 84 VAL B C 1
ATOM 1415 O O . VAL B 1 84 ? -1.479 5.262 5.125 1 98.75 84 VAL B O 1
ATOM 1418 N N . ALA B 1 85 ? -1.312 7.363 5.793 1 97.44 85 ALA B N 1
ATOM 1419 C CA . ALA B 1 85 ? -2.58 7.363 6.52 1 97.44 85 ALA B CA 1
ATOM 1420 C C . ALA B 1 85 ? -3.379 8.633 6.223 1 97.44 85 ALA B C 1
ATOM 1422 O O . ALA B 1 85 ? -2.828 9.617 5.734 1 97.44 85 ALA B O 1
ATOM 1423 N N . ARG B 1 86 ? -4.637 8.453 6.426 1 95.62 86 ARG B N 1
ATOM 1424 C CA . ARG B 1 86 ? -5.535 9.586 6.215 1 95.62 86 ARG B CA 1
ATOM 1425 C C . ARG B 1 86 ? -6.441 9.797 7.426 1 95.62 86 ARG B C 1
ATOM 1427 O O . ARG B 1 86 ? -6.883 8.828 8.055 1 95.62 86 ARG B O 1
ATOM 1434 N N . ASP B 1 87 ? -6.676 11.078 7.762 1 94.31 87 ASP B N 1
ATOM 1435 C CA . ASP B 1 87 ? -7.762 11.375 8.688 1 94.31 87 ASP B CA 1
ATOM 1436 C C . ASP B 1 87 ? -8.867 12.172 8 1 94.31 87 ASP B C 1
ATOM 1438 O O . ASP B 1 87 ? -9.07 12.047 6.789 1 94.31 87 ASP B O 1
ATOM 1442 N N . ALA B 1 88 ? -9.719 12.883 8.781 1 92.75 88 ALA B N 1
ATOM 1443 C CA . ALA B 1 88 ? -10.891 13.555 8.219 1 92.75 88 ALA B CA 1
ATOM 1444 C C . ALA B 1 88 ? -10.484 14.695 7.293 1 92.75 88 ALA B C 1
ATOM 1446 O O . ALA B 1 88 ? -11.227 15.055 6.375 1 92.75 88 ALA B O 1
ATOM 1447 N N . ASN B 1 89 ? -9.195 15.195 7.457 1 95.69 89 ASN B N 1
ATOM 1448 C CA . ASN B 1 89 ? -8.859 16.422 6.75 1 95.69 89 ASN B CA 1
ATOM 1449 C C . ASN B 1 89 ? -7.488 16.344 6.086 1 95.69 89 ASN B C 1
ATOM 1451 O O . ASN B 1 89 ? -7.184 17.125 5.18 1 95.69 89 ASN B O 1
ATOM 1455 N N . HIS B 1 90 ? -6.684 15.383 6.504 1 97.69 90 HIS B N 1
ATOM 1456 C CA . HIS B 1 90 ? -5.289 15.383 6.078 1 97.69 90 HIS B CA 1
ATOM 1457 C C . HIS B 1 90 ? -4.84 13.977 5.676 1 97.69 90 HIS B C 1
ATOM 1459 O O . HIS B 1 90 ? -5.438 12.984 6.098 1 97.69 90 HIS B O 1
ATOM 1465 N N . ILE B 1 91 ? -3.797 14 4.867 1 98.38 91 ILE B N 1
ATOM 1466 C CA . ILE B 1 91 ? -3.047 12.797 4.535 1 98.38 91 ILE B CA 1
ATOM 1467 C C . ILE B 1 91 ? -1.629 12.898 5.09 1 98.38 91 ILE B C 1
ATOM 1469 O O . ILE B 1 91 ? -0.979 13.945 4.957 1 98.38 91 ILE B O 1
ATOM 1473 N N . TYR B 1 92 ? -1.189 11.852 5.754 1 98.69 92 TYR B N 1
ATOM 1474 C CA . TYR B 1 92 ? 0.144 11.797 6.344 1 98.69 92 TYR B CA 1
ATOM 1475 C C . TYR B 1 92 ? 0.997 10.734 5.664 1 98.69 92 TYR B C 1
ATOM 1477 O O . TYR B 1 92 ? 0.585 9.578 5.559 1 98.69 92 TYR B O 1
ATOM 1485 N N . ILE B 1 93 ? 2.162 11.117 5.199 1 98.88 93 ILE B N 1
ATOM 1486 C CA . ILE B 1 93 ? 3.164 10.195 4.668 1 98.88 93 ILE B CA 1
ATOM 1487 C C . ILE B 1 93 ? 4.41 10.227 5.551 1 98.88 93 ILE B C 1
ATOM 1489 O O . ILE B 1 93 ? 4.992 11.289 5.781 1 98.88 93 ILE B O 1
ATOM 1493 N N . VAL B 1 94 ? 4.785 9.062 6.062 1 98.81 94 VAL B N 1
ATOM 1494 C CA . VAL B 1 94 ? 5.98 8.961 6.891 1 98.81 94 VAL B CA 1
ATOM 1495 C C . VAL B 1 94 ? 6.918 7.898 6.312 1 98.81 94 VAL B C 1
ATOM 1497 O O . VAL B 1 94 ? 6.492 6.781 6.012 1 98.81 94 VAL B O 1
ATOM 1500 N N . LYS B 1 95 ? 8.094 8.258 6.066 1 98.56 95 LYS B N 1
ATOM 1501 C CA . LYS B 1 95 ? 9.172 7.324 5.738 1 98.56 95 LYS B CA 1
ATOM 1502 C C . LYS B 1 95 ? 9.953 6.918 6.984 1 98.56 95 LYS B C 1
ATOM 1504 O O . LYS B 1 95 ? 10.375 7.773 7.766 1 98.56 95 LYS B O 1
ATOM 1509 N N . THR B 1 96 ? 10.078 5.59 7.227 1 98.25 96 THR B N 1
ATOM 1510 C CA . THR B 1 96 ? 10.883 5.09 8.328 1 98.25 96 THR B CA 1
ATOM 1511 C C . THR B 1 96 ? 12.008 4.188 7.816 1 98.25 96 THR B C 1
ATOM 1513 O O . THR B 1 96 ? 11.883 3.582 6.75 1 98.25 96 THR B O 1
ATOM 1516 N N . VAL B 1 97 ? 13.078 4.164 8.539 1 96.69 97 VAL B N 1
ATOM 1517 C CA . VAL B 1 97 ? 14.211 3.318 8.188 1 96.69 97 VAL B CA 1
ATOM 1518 C C . VAL B 1 97 ? 14.219 2.07 9.07 1 96.69 97 VAL B C 1
ATOM 1520 O O . VAL B 1 97 ? 13.883 2.141 10.258 1 96.69 97 VAL B O 1
ATOM 1523 N N . LYS B 1 98 ? 14.531 0.92 8.406 1 93.62 98 LYS B N 1
ATOM 1524 C CA . LYS B 1 98 ? 14.633 -0.332 9.148 1 93.62 98 LYS B CA 1
ATOM 1525 C C . LYS B 1 98 ? 16.031 -0.518 9.734 1 93.62 98 LYS B C 1
ATOM 1527 O O . LYS B 1 98 ? 17.031 -0.19 9.094 1 93.62 98 LYS B O 1
ATOM 1532 N N . ASN B 1 99 ? 16.062 -0.835 11.086 1 86.12 99 ASN B N 1
ATOM 1533 C CA . ASN B 1 99 ? 17.359 -1.15 11.703 1 86.12 99 ASN B CA 1
ATOM 1534 C C . ASN B 1 99 ? 17.828 -2.547 11.312 1 86.12 99 ASN B C 1
ATOM 1536 O O . ASN B 1 99 ? 17.062 -3.512 11.398 1 86.12 99 ASN B O 1
ATOM 1540 N N . GLN B 1 100 ? 18.922 -2.658 10.523 1 63.84 100 GLN B N 1
ATOM 1541 C CA . GLN B 1 100 ? 19.5 -3.965 10.227 1 63.84 100 GLN B CA 1
ATOM 1542 C C . GLN B 1 100 ? 20.172 -4.57 11.453 1 63.84 100 GLN B C 1
ATOM 1544 O O . GLN B 1 100 ? 20.625 -3.844 12.336 1 63.84 100 GLN B O 1
#

pLDDT: mean 90.37, std 17.16, range [29.22, 98.88]

Solvent-accessible surface area (backbone atoms only — not comparable to full-atom values): 11887 Å² total; per-residue (Å²): 134,82,76,70,72,74,72,76,67,84,76,72,84,58,61,83,86,56,58,58,88,52,56,69,28,39,39,32,25,36,83,84,67,47,85,74,47,66,74,76,64,59,52,69,66,44,53,52,49,54,48,52,40,55,60,57,55,62,67,45,56,65,91,82,41,64,83,81,52,58,49,37,40,36,43,35,47,82,54,34,35,39,40,36,40,57,64,97,64,37,30,41,39,38,32,29,51,53,88,128,134,82,79,70,73,75,71,77,67,83,76,72,85,56,61,83,86,55,59,57,89,52,55,68,29,41,40,33,24,37,82,85,67,47,86,72,48,66,74,77,63,58,52,68,66,45,52,52,49,56,47,52,41,54,60,57,55,62,68,46,54,63,90,81,41,62,85,80,52,56,49,37,41,35,42,36,47,84,54,34,35,41,40,36,39,56,64,100,63,37,30,41,39,37,33,30,53,54,86,129

Sequence (200 aa):
MNDAASSTTNAMMNLELHPVPGQDGYVVLDLRGNLLQSDDKISLNDVTVLYQMLVASASLDRQHIPASSQKRLIVSFDTCNYNVARDANHIYIVKTVKNQMNDAASSTTNAMMNLELHPVPGQDGYVVLDLRGNLLQSDDKISLNDVTVLYQMLVASASLDRQHIPASSQKRLIVSFDTCNYNVARDANHIYIVKTVKNQ

Organism: NCBI:txid303405

Foldseek 3Di:
DPPPPPPPVVDDDDCPVPPDVQWPWKFKDWLVLHTDDIPCRDDPVNSVVVSVVVVVCLPPPVVPDPSPDWDWDWDDDPFKIWIWGDDPTMIMITIGTDDD/DPPPPPPPVPDDDDCPVPPDVQWPWKFKDWLVLHTDDIPCRDDPVNSVVVSVVVVVCLPPPVVPDPSPDWDWDWDDDPFKIWIWGDDPTMIMITIGTDDD

Secondary structure (DSSP, 8-state):
--------------TTTSPPTTEEEEEEEETTS-EEEE-S-S-HHHHHHHHHHHHHGGGTTTTTS-TTS--EEEEE-SSEEEEEEE-SSEEEEEEEE---/--------------TTTSPPTTEEEEEEEETTS-EEEE-S-S-HHHHHHHHHHHHHGGGTTTTTS-TTS--EEEEE-SSEEEEEEE-SSEEEEEEEE---